Protein AF-A0A2G2MND5-F1 (afdb_monomer_lite)

Secondary structure (DSSP, 8-state):
-HHHHHHHHHHHHHHHHS---HHHHHHHHHHHHHHHHIIIIIHHHHHHHTS-GGG---TT--HHHHHHHHHHHHHHHHHHHHHHHHHHHHHHHHHHHTTT-SEEEEEEE----HHHHHHHHHHHTTT--TT--HHHHHHHHHHHEEEEEEEEEEEEEEEEEEEEE-TTTTTSSB-TTSSBPTTTTTSSEEEEEEEEEEEEEEEEEEEEEPPHHHHHHHH-SSHHHHHHHHHHHHHHHHHHHHS--

Sequence (245 aa):
MALKLAWLAKKIALSFVSGDNILSVVLFISFLVGAVFFLFVVVPIVLLASVPSFLLGGDGIDQTTLDTQQATMEIYENAPNKIDSEIVSWIKSERTRLNHVDTFSVTNNFSLDWRYLAAIDAVLLSQDFSNVSEGDVIKTARKFLIKNSRVKEREEERIITKDVECSSCQGTGLDFLGANCSSCQGTGIIQEKEIEIVTTHHAFVSISSKSFSDIVQEVFSEEEDKLLAKNILEVLKNQESEESP

Foldseek 3Di:
DVVVVVVVVVVLVVVVVVDDDPVNVVVVVVVVVVVVCCVPPVVVVLVVLLAQPLPPDDDPDDPVSVVLSVVLVVLLVCLVVVVVVVVVVVLVVVCVVPVVFPAEAEAEAADDDSLLLVLLVSLVVSSDSNDDDSVVSNVLVCVFKDKDKDKDKDWDKDKDKDWDFDPQPRLQQAHPVRHGDPRPRSRRTDIDIDIDTDIGMYMYIYMYTDDSLVSLVVSDPDPVSSVSSVSSSVVVVVVVVVVDD

Radius of gyration: 36.49 Å; chains: 1; bounding box: 77×54×111 Å

pLDDT: mean 84.87, std 13.37, range [35.66, 97.88]

Structure (mmCIF, N/CA/C/O backbone):
data_AF-A0A2G2MND5-F1
#
_entry.id   AF-A0A2G2MND5-F1
#
loop_
_atom_site.group_PDB
_atom_site.id
_atom_site.type_symbol
_atom_site.label_atom_id
_atom_site.label_alt_id
_atom_site.label_comp_id
_atom_site.label_asym_id
_atom_site.label_entity_id
_atom_site.label_seq_id
_atom_site.pdbx_PDB_ins_code
_atom_site.Cartn_x
_atom_site.Cartn_y
_atom_site.Cartn_z
_atom_site.occupancy
_atom_site.B_iso_or_equiv
_atom_site.auth_seq_id
_atom_site.auth_comp_id
_atom_site.auth_asym_id
_atom_site.auth_atom_id
_atom_site.pdbx_PDB_model_num
ATOM 1 N N . MET A 1 1 ? -22.416 -31.753 16.461 1.00 49.97 1 MET A N 1
ATOM 2 C CA . MET A 1 1 ? -22.855 -30.883 17.580 1.00 49.97 1 MET A CA 1
ATOM 3 C C . MET A 1 1 ? -24.289 -30.380 17.391 1.00 49.97 1 MET A C 1
ATOM 5 O O . MET A 1 1 ? -25.096 -30.556 18.294 1.00 49.97 1 MET A O 1
ATOM 9 N N . ALA A 1 2 ? -24.647 -29.885 16.199 1.00 41.84 2 ALA A N 1
ATOM 10 C CA . ALA A 1 2 ? -25.994 -29.400 15.862 1.00 41.84 2 ALA A CA 1
ATOM 11 C C . ALA A 1 2 ? -27.145 -30.409 16.101 1.00 41.84 2 ALA A C 1
ATOM 13 O O . ALA A 1 2 ? -28.195 -30.026 16.605 1.00 41.84 2 ALA A O 1
ATOM 14 N N . LEU A 1 3 ? -26.939 -31.712 15.847 1.00 48.19 3 LEU A N 1
ATOM 15 C CA . LEU A 1 3 ? -27.972 -32.734 16.102 1.00 48.19 3 LEU A CA 1
ATOM 16 C C . LEU A 1 3 ? -28.330 -32.895 17.593 1.00 48.19 3 LEU A C 1
ATOM 18 O O . LEU A 1 3 ? -29.475 -33.196 17.920 1.00 48.19 3 LEU A O 1
ATOM 22 N N . LYS A 1 4 ? -27.369 -32.677 18.504 1.00 58.09 4 LYS A N 1
ATOM 23 C CA . LYS A 1 4 ? -27.622 -32.739 19.954 1.00 58.09 4 LYS A CA 1
ATOM 24 C C . LYS A 1 4 ? -28.397 -31.509 20.437 1.00 58.09 4 LYS A C 1
ATOM 26 O O . LYS A 1 4 ? -29.278 -31.652 21.278 1.00 58.09 4 LYS A O 1
ATOM 31 N N . LEU A 1 5 ? -28.121 -30.338 19.857 1.00 59.50 5 LEU A N 1
ATOM 32 C CA . LEU A 1 5 ? -28.855 -29.095 20.122 1.00 59.50 5 LEU A CA 1
ATOM 33 C C . LEU A 1 5 ? -30.305 -29.170 19.622 1.00 59.50 5 LEU A C 1
ATOM 35 O O . LEU A 1 5 ? -31.220 -28.829 20.366 1.00 59.50 5 LEU A O 1
ATOM 39 N N . ALA A 1 6 ? -30.535 -29.713 18.423 1.00 65.31 6 ALA A N 1
ATOM 40 C CA . ALA A 1 6 ? -31.884 -29.901 17.882 1.00 65.31 6 ALA A CA 1
ATOM 41 C C . ALA A 1 6 ? -32.723 -30.896 18.709 1.00 65.31 6 ALA A C 1
ATOM 43 O O . ALA A 1 6 ? -33.919 -30.689 18.917 1.00 65.31 6 ALA A O 1
ATOM 44 N N . TRP A 1 7 ? -32.100 -31.958 19.232 1.00 74.50 7 TRP A N 1
ATOM 45 C CA . TRP A 1 7 ? -32.775 -32.924 20.105 1.00 74.50 7 TRP A CA 1
ATOM 46 C C . TRP A 1 7 ? -33.144 -32.327 21.474 1.00 74.50 7 TRP A C 1
ATOM 48 O O . TRP A 1 7 ? -34.244 -32.569 21.973 1.00 74.50 7 TRP A O 1
ATOM 58 N N . LEU A 1 8 ? -32.265 -31.500 22.050 1.00 66.56 8 LEU A N 1
ATOM 59 C CA . LEU A 1 8 ? -32.532 -30.749 23.283 1.00 66.56 8 LEU A CA 1
ATOM 60 C C . LEU A 1 8 ? -33.653 -29.718 23.096 1.00 66.56 8 LEU A C 1
ATOM 62 O O . LEU A 1 8 ? -34.583 -29.688 23.899 1.00 66.56 8 LEU A O 1
ATOM 66 N N . ALA A 1 9 ? -33.631 -28.953 22.001 1.00 67.25 9 ALA A N 1
ATOM 67 C CA . ALA A 1 9 ? -34.676 -27.983 21.675 1.00 67.25 9 ALA A CA 1
ATOM 68 C C . ALA A 1 9 ? -36.051 -28.650 21.499 1.00 67.25 9 ALA A C 1
ATOM 70 O O . ALA A 1 9 ? -37.050 -28.175 22.039 1.00 67.25 9 ALA A O 1
ATOM 71 N N . LYS A 1 10 ? -36.103 -29.810 20.825 1.00 71.81 10 LYS A N 1
ATOM 72 C CA . LYS A 1 10 ? -37.343 -30.585 20.659 1.00 71.81 10 LYS A CA 1
ATOM 73 C C . LYS A 1 10 ? -37.896 -31.094 21.994 1.00 71.81 10 LYS A C 1
ATOM 75 O O . LYS A 1 10 ? -39.109 -31.110 22.174 1.00 71.81 10 LYS A O 1
ATOM 80 N N . LYS A 1 11 ? -37.030 -31.490 22.935 1.00 65.50 11 LYS A N 1
ATOM 81 C CA . LYS A 1 11 ? -37.442 -31.932 24.280 1.00 65.50 11 LYS A CA 1
ATOM 82 C C . LYS A 1 11 ? -38.020 -30.791 25.118 1.00 65.50 11 LYS A C 1
ATOM 84 O O . LYS A 1 11 ? -39.034 -31.000 25.774 1.00 65.50 11 LYS A O 1
ATOM 89 N N . ILE A 1 12 ? -37.412 -29.606 25.050 1.00 62.59 12 ILE A N 1
ATOM 90 C CA . ILE A 1 12 ? -37.886 -28.399 25.746 1.00 62.59 12 ILE A CA 1
ATOM 91 C C . ILE A 1 12 ? -39.236 -27.940 25.168 1.00 62.59 12 ILE A C 1
ATOM 93 O O . ILE A 1 12 ? -40.152 -27.618 25.922 1.00 62.59 12 ILE A O 1
ATOM 97 N N . ALA A 1 13 ? -39.402 -27.998 23.842 1.00 61.59 13 ALA A N 1
ATOM 98 C CA . ALA A 1 13 ? -40.675 -27.696 23.186 1.00 61.59 13 ALA A CA 1
ATOM 99 C C . ALA A 1 13 ? -41.781 -28.713 23.535 1.00 61.59 13 ALA A C 1
ATOM 101 O O . ALA A 1 13 ? -42.932 -28.327 23.723 1.00 61.59 13 ALA A O 1
ATOM 102 N N . LEU A 1 14 ? -41.448 -30.006 23.675 1.00 57.81 14 LEU A N 1
ATOM 103 C CA . LEU A 1 14 ? -42.424 -31.030 24.073 1.00 57.81 14 LEU A CA 1
ATOM 104 C C . LEU A 1 14 ? -42.851 -30.910 25.544 1.00 57.81 14 LEU A C 1
ATOM 106 O O . LEU A 1 14 ? -44.020 -31.135 25.843 1.00 57.81 14 LEU A O 1
ATOM 110 N N . SER A 1 15 ? -41.947 -30.528 26.457 1.00 54.75 15 SER A N 1
ATOM 111 C CA . SER A 1 15 ? -42.306 -30.271 27.864 1.00 54.75 15 SER A CA 1
ATOM 112 C C . SER A 1 15 ? -43.183 -29.029 28.051 1.00 54.75 15 SER A C 1
ATOM 114 O O . SER A 1 15 ? -43.816 -28.877 29.090 1.00 54.75 15 SER A O 1
ATOM 116 N N . PHE A 1 16 ? -43.236 -28.163 27.039 1.00 54.56 16 PHE A N 1
ATOM 117 C CA . PHE A 1 16 ? -44.048 -26.949 27.009 1.00 54.56 16 PHE A CA 1
ATOM 118 C C . PHE A 1 16 ? -45.535 -27.211 26.725 1.00 54.56 16 PHE A C 1
ATOM 120 O O . PHE A 1 16 ? -46.385 -26.424 27.131 1.00 54.56 16 PHE A O 1
ATOM 127 N N . VAL A 1 17 ? -45.856 -28.311 26.034 1.00 56.62 17 VAL A N 1
ATOM 128 C CA . VAL A 1 17 ? -47.227 -28.647 25.607 1.00 56.62 17 VAL A CA 1
ATOM 129 C C . VAL A 1 17 ? -48.005 -29.418 26.682 1.00 56.62 17 VAL A C 1
ATOM 131 O O . VAL A 1 17 ? -49.229 -29.359 26.704 1.00 56.62 17 VAL A O 1
ATOM 134 N N . SER A 1 18 ? -47.335 -30.101 27.615 1.00 57.47 18 SER A N 1
ATOM 135 C CA . SER A 1 18 ? -47.993 -30.905 28.660 1.00 57.47 18 SER A CA 1
ATOM 136 C C . SER A 1 18 ? -48.197 -30.135 29.975 1.00 57.47 18 SER A C 1
ATOM 138 O O . SER A 1 18 ? -47.873 -30.663 31.036 1.00 57.47 18 SER A O 1
ATOM 140 N N . GLY A 1 19 ? -48.638 -28.874 29.885 1.00 58.72 19 GLY A N 1
ATOM 141 C CA . GLY A 1 19 ? -48.725 -27.905 30.986 1.00 58.72 19 GLY A CA 1
ATOM 142 C C . GLY A 1 19 ? -49.091 -28.503 32.348 1.00 58.72 19 GLY A C 1
ATOM 143 O O . GLY A 1 19 ? -50.111 -29.166 32.450 1.00 58.72 19 GLY A O 1
ATOM 144 N N . ASP A 1 20 ? -48.204 -28.285 33.331 1.00 59.25 20 ASP A N 1
ATOM 145 C CA . ASP A 1 20 ? -48.473 -28.276 34.790 1.00 59.25 20 ASP A CA 1
ATOM 146 C C . ASP A 1 20 ? -47.191 -28.165 35.643 1.00 59.25 20 ASP A C 1
ATOM 148 O O . ASP A 1 20 ? -47.240 -27.997 36.861 1.00 59.25 20 ASP A O 1
ATOM 152 N N . ASN A 1 21 ? -46.004 -28.181 35.032 1.00 68.44 21 ASN A N 1
ATOM 153 C CA . ASN A 1 21 ? -44.760 -28.095 35.791 1.00 68.44 21 ASN A CA 1
ATOM 154 C C . ASN A 1 21 ? -44.300 -26.640 35.938 1.00 68.44 21 ASN A C 1
ATOM 156 O O . ASN A 1 21 ? -43.758 -26.057 34.998 1.00 68.44 21 ASN A O 1
ATOM 160 N N . ILE A 1 22 ? -44.437 -26.089 37.151 1.00 76.12 22 ILE A N 1
ATOM 161 C CA . ILE A 1 22 ? -43.858 -24.805 37.607 1.00 76.12 22 ILE A CA 1
ATOM 162 C C . ILE A 1 22 ? -42.414 -24.612 37.107 1.00 76.12 22 ILE A C 1
ATOM 164 O O . ILE A 1 22 ? -42.027 -23.513 36.718 1.00 76.12 22 ILE A O 1
ATOM 168 N N . LEU A 1 23 ? -41.636 -25.696 37.027 1.00 74.81 23 LEU A N 1
ATOM 169 C CA . LEU A 1 23 ? -40.272 -25.710 36.495 1.00 74.81 23 LEU A CA 1
ATOM 170 C C . LEU A 1 23 ? -40.165 -25.175 35.050 1.00 74.81 23 LEU A C 1
ATOM 172 O O . LEU A 1 23 ? -39.231 -24.442 34.741 1.00 74.81 23 LEU A O 1
ATOM 176 N N . SER A 1 24 ? -41.112 -25.511 34.167 1.00 72.44 24 SER A N 1
ATOM 177 C CA . SER A 1 24 ? -41.105 -25.056 32.768 1.00 72.44 24 SER A CA 1
ATOM 178 C C . SER A 1 24 ? -41.401 -23.561 32.665 1.00 72.44 24 SER A C 1
ATOM 180 O O . SER A 1 24 ? -40.792 -22.864 31.856 1.00 72.44 24 SER A O 1
ATOM 182 N N . VAL A 1 25 ? -42.299 -23.056 33.518 1.00 79.31 25 VAL A N 1
ATOM 183 C CA . VAL A 1 25 ? -42.620 -21.624 33.598 1.00 79.31 25 VAL A CA 1
ATOM 184 C C . VAL A 1 25 ? -41.415 -20.841 34.127 1.00 79.31 25 VAL A C 1
ATOM 186 O O . VAL A 1 25 ? -41.046 -19.823 33.548 1.00 79.31 25 VAL A O 1
ATOM 189 N N . VAL A 1 26 ? -40.740 -21.345 35.166 1.00 82.00 26 VAL A N 1
ATOM 190 C CA . VAL A 1 26 ? -39.526 -20.724 35.726 1.00 82.00 26 VAL A CA 1
ATOM 191 C C . VAL A 1 26 ? -38.376 -20.707 34.713 1.00 82.00 26 VAL A C 1
ATOM 193 O O . VAL A 1 26 ? -37.723 -19.677 34.557 1.00 82.00 26 VAL A O 1
ATOM 196 N N . LEU A 1 27 ? -38.147 -21.803 33.981 1.00 83.31 27 LEU A N 1
ATOM 197 C CA . LEU A 1 27 ? -37.126 -21.857 32.928 1.00 83.31 27 LEU A CA 1
ATOM 198 C C . LEU A 1 27 ? -37.428 -20.893 31.780 1.00 83.31 27 LEU A C 1
ATOM 200 O O . LEU A 1 27 ? -36.511 -20.259 31.265 1.00 83.31 27 LEU A O 1
ATOM 204 N N . PHE A 1 28 ? -38.697 -20.746 31.399 1.00 81.88 28 PHE A N 1
ATOM 205 C CA . PHE A 1 28 ? -39.091 -19.797 30.364 1.00 81.88 28 PHE A CA 1
ATOM 206 C C . PHE A 1 28 ? -38.870 -18.354 30.795 1.00 81.88 28 PHE A C 1
ATOM 208 O O . PHE A 1 28 ? -38.259 -17.593 30.054 1.00 81.88 28 PHE A O 1
ATOM 215 N N . ILE A 1 29 ? -39.304 -17.989 32.004 1.00 85.19 29 ILE A N 1
ATOM 216 C CA . ILE A 1 29 ? -39.084 -16.645 32.547 1.00 85.19 29 ILE A CA 1
ATOM 217 C C . ILE A 1 29 ? -37.581 -16.370 32.671 1.00 85.19 29 ILE A C 1
ATOM 219 O O . ILE A 1 29 ? -37.128 -15.306 32.265 1.00 85.19 29 ILE A O 1
ATOM 223 N N . SER A 1 30 ? -36.787 -17.333 33.149 1.00 84.75 30 SER A N 1
ATOM 224 C CA . SER A 1 30 ? -35.326 -17.203 33.228 1.00 84.75 30 SER A CA 1
ATOM 225 C C . SER A 1 30 ? -34.676 -17.035 31.852 1.00 84.75 30 SER A C 1
ATOM 227 O O . SER A 1 30 ? -33.804 -16.182 31.702 1.00 84.75 30 SER A O 1
ATOM 229 N N . PHE A 1 31 ? -35.120 -17.785 30.840 1.00 88.81 31 PHE A N 1
ATOM 230 C CA . PHE A 1 31 ? -34.650 -17.622 29.466 1.00 88.81 31 PHE A CA 1
ATOM 231 C C . PHE A 1 31 ? -35.022 -16.248 28.902 1.00 88.81 31 PHE A C 1
ATOM 233 O O . PHE A 1 31 ? -34.191 -15.607 28.272 1.00 88.81 31 PHE A O 1
ATOM 240 N N . LEU A 1 32 ? -36.240 -15.771 29.162 1.00 87.75 32 LEU A N 1
ATOM 241 C CA . LEU A 1 32 ? -36.729 -14.481 28.678 1.00 87.75 32 LEU A CA 1
ATOM 242 C C . LEU A 1 32 ? -35.975 -13.322 29.344 1.00 87.75 32 LEU A C 1
ATOM 244 O O . LEU A 1 32 ? -35.503 -12.428 28.652 1.00 87.75 32 LEU A O 1
ATOM 248 N N . VAL A 1 33 ? -35.764 -13.382 30.663 1.00 88.25 33 VAL A N 1
ATOM 249 C CA . VAL A 1 33 ? -34.926 -12.421 31.401 1.00 88.25 33 VAL A CA 1
ATOM 250 C C . VAL A 1 33 ? -33.477 -12.472 30.913 1.00 88.25 33 VAL A C 1
ATOM 252 O O . VAL A 1 33 ? -32.876 -11.424 30.702 1.00 88.25 33 VAL A O 1
ATOM 255 N N . GLY A 1 34 ? -32.925 -13.665 30.672 1.00 88.06 34 GLY A N 1
ATOM 256 C CA . GLY A 1 34 ? -31.580 -13.834 30.121 1.00 88.06 34 GLY A CA 1
ATOM 257 C C . GLY A 1 34 ? -31.441 -13.278 28.702 1.00 88.06 34 GLY A C 1
ATOM 258 O O . GLY A 1 34 ? -30.455 -12.615 28.403 1.00 88.06 34 GLY A O 1
ATOM 259 N N . ALA A 1 35 ? -32.442 -13.484 27.846 1.00 86.00 35 ALA A N 1
ATOM 260 C CA . ALA A 1 35 ? -32.473 -12.955 26.486 1.00 86.00 35 ALA A CA 1
ATOM 261 C C . ALA A 1 35 ? -32.615 -11.426 26.472 1.00 86.00 35 ALA A C 1
ATOM 263 O O . ALA A 1 35 ? -31.918 -10.760 25.713 1.00 86.00 35 ALA A O 1
ATOM 264 N N . VAL A 1 36 ? -33.460 -10.863 27.343 1.00 88.06 36 VAL A N 1
ATOM 265 C CA . VAL A 1 36 ? -33.587 -9.409 27.531 1.00 88.06 36 VAL A CA 1
ATOM 266 C C . VAL A 1 36 ? -32.274 -8.833 28.059 1.00 88.06 36 VAL A C 1
ATOM 268 O O . VAL A 1 36 ? -31.770 -7.867 27.502 1.00 88.06 36 VAL A O 1
ATOM 271 N N . PHE A 1 37 ? -31.655 -9.450 29.066 1.00 85.62 37 PHE A N 1
ATOM 272 C CA . PHE A 1 37 ? -30.349 -9.019 29.567 1.00 85.62 37 PHE A CA 1
ATOM 273 C C . PHE A 1 37 ? -29.275 -9.071 28.471 1.00 85.62 37 PHE A C 1
ATOM 275 O O . PHE A 1 37 ? -28.524 -8.118 28.291 1.00 85.62 37 PHE A O 1
ATOM 282 N N . PHE A 1 38 ? -29.238 -10.144 27.682 1.00 84.06 38 PHE A N 1
ATOM 283 C CA . PHE A 1 38 ? -28.318 -10.262 26.555 1.00 84.06 38 PHE A CA 1
ATOM 284 C C . PHE A 1 38 ? -28.548 -9.151 25.517 1.00 84.06 38 PHE A C 1
ATOM 286 O O . PHE A 1 38 ? -27.600 -8.497 25.090 1.00 84.06 38 PHE A O 1
ATOM 293 N N . LEU A 1 39 ? -29.805 -8.878 25.162 1.00 83.88 39 LEU A N 1
ATOM 294 C CA . LEU A 1 39 ? -30.162 -7.869 24.166 1.00 83.88 39 LEU A CA 1
ATOM 295 C C . LEU A 1 39 ? -29.919 -6.428 24.642 1.00 83.88 39 LEU A C 1
ATOM 297 O O . LEU A 1 39 ? -29.518 -5.593 23.844 1.00 83.88 39 LEU A O 1
ATOM 301 N N . PHE A 1 40 ? -30.142 -6.124 25.920 1.00 81.44 40 PHE A N 1
ATOM 302 C CA . PHE A 1 40 ? -30.010 -4.760 26.446 1.00 81.44 40 PHE A CA 1
ATOM 303 C C . PHE A 1 40 ? -28.646 -4.456 27.068 1.00 81.44 40 PHE A C 1
ATOM 305 O O . PHE A 1 40 ? -28.321 -3.287 27.244 1.00 81.44 40 PHE A O 1
ATOM 312 N N . VAL A 1 41 ? -27.849 -5.470 27.409 1.00 79.50 41 VAL A N 1
ATOM 313 C CA . VAL A 1 41 ? -26.534 -5.272 28.039 1.00 79.50 41 VAL A CA 1
ATOM 314 C C . VAL A 1 41 ? -25.417 -5.739 27.122 1.00 79.50 41 VAL A C 1
ATOM 316 O O . VAL A 1 41 ? -24.514 -4.968 26.822 1.00 79.50 41 VAL A O 1
ATOM 319 N N . VAL A 1 42 ? -25.479 -6.975 26.625 1.00 76.56 42 VAL A N 1
ATOM 320 C CA . VAL A 1 42 ? -24.372 -7.540 25.838 1.00 76.56 42 VAL A CA 1
ATOM 321 C C . VAL A 1 42 ? -24.315 -6.918 24.446 1.00 76.56 42 VAL A C 1
ATOM 323 O O . VAL A 1 42 ? -23.244 -6.496 24.021 1.00 76.56 42 VAL A O 1
ATOM 326 N N . VAL A 1 43 ? -25.452 -6.804 23.752 1.00 74.12 43 VAL A N 1
ATOM 327 C CA . VAL A 1 43 ? -25.484 -6.247 22.387 1.00 74.12 43 VAL A CA 1
ATOM 328 C C . VAL A 1 43 ? -24.956 -4.805 22.336 1.00 74.12 43 VAL A C 1
ATOM 330 O O . VAL A 1 43 ? -24.072 -4.555 21.518 1.00 74.12 43 VAL A O 1
ATOM 333 N N . PRO A 1 44 ? -25.380 -3.865 23.207 1.00 70.25 44 PRO A N 1
ATOM 334 C CA . PRO A 1 44 ? -24.835 -2.509 23.184 1.00 70.25 44 PRO A CA 1
ATOM 335 C C . PRO A 1 44 ? -23.340 -2.456 23.494 1.00 70.25 44 PRO A C 1
ATOM 337 O O . PRO A 1 44 ? -22.625 -1.698 22.853 1.00 70.25 44 PRO A O 1
ATOM 340 N N . ILE A 1 45 ? -22.842 -3.281 24.423 1.00 69.44 45 ILE A N 1
ATOM 341 C CA . ILE A 1 45 ? -21.408 -3.326 24.752 1.00 69.44 45 ILE A CA 1
ATOM 342 C C . ILE A 1 45 ? -20.585 -3.812 23.552 1.00 69.44 45 ILE A C 1
ATOM 344 O O . ILE A 1 45 ? -19.554 -3.224 23.244 1.00 69.44 45 ILE A O 1
ATOM 348 N N . VAL A 1 46 ? -21.047 -4.850 22.848 1.00 68.19 46 VAL A N 1
ATOM 349 C CA . VAL A 1 46 ? -20.361 -5.372 21.653 1.00 68.19 46 VAL A CA 1
ATOM 350 C C . VAL A 1 46 ? -20.381 -4.351 20.510 1.00 68.19 46 VAL A C 1
ATOM 352 O O . VAL A 1 46 ? -19.378 -4.189 19.814 1.00 68.19 46 VAL A O 1
ATOM 355 N N . LEU A 1 47 ? -21.492 -3.627 20.339 1.00 67.88 47 LEU A N 1
ATOM 356 C CA . LEU A 1 47 ? -21.588 -2.545 19.356 1.00 67.88 47 LEU A CA 1
ATOM 357 C C . LEU A 1 47 ? -20.647 -1.384 19.704 1.00 67.88 47 LEU A C 1
ATOM 359 O O . LEU A 1 47 ? -19.915 -0.927 18.833 1.00 67.88 47 LEU A O 1
ATOM 363 N N . LEU A 1 48 ? -20.596 -0.960 20.971 1.00 65.06 48 LEU A N 1
ATOM 364 C CA . LEU A 1 48 ? -19.700 0.105 21.435 1.00 65.06 48 LEU A CA 1
ATOM 365 C C . LEU A 1 48 ? -18.221 -0.276 21.306 1.00 65.06 48 LEU A C 1
ATOM 367 O O . LEU A 1 48 ? -17.415 0.555 20.908 1.00 65.06 48 LEU A O 1
ATOM 371 N N . ALA A 1 49 ? -17.861 -1.533 21.572 1.00 63.25 49 ALA A N 1
ATOM 372 C CA . ALA A 1 49 ? -16.495 -2.026 21.382 1.00 63.25 49 ALA A CA 1
ATOM 373 C C . ALA A 1 49 ? -16.056 -2.063 19.904 1.00 63.25 49 ALA A C 1
ATOM 375 O O . ALA A 1 49 ? -14.864 -2.183 19.618 1.00 63.25 49 ALA A O 1
ATOM 376 N N . SER A 1 50 ? -17.008 -1.971 18.971 1.00 65.06 50 SER A N 1
ATOM 377 C CA . SER A 1 50 ? -16.766 -1.992 17.524 1.00 65.06 50 SER A CA 1
ATOM 378 C C . SER A 1 50 ? -16.704 -0.591 16.903 1.00 65.06 50 SER A C 1
ATOM 380 O O . SER A 1 50 ? -16.426 -0.476 15.711 1.00 65.06 50 SER A O 1
ATOM 382 N N . VAL A 1 51 ? -16.948 0.469 17.683 1.00 69.00 51 VAL A N 1
ATOM 383 C CA . VAL A 1 51 ? -16.819 1.859 17.232 1.00 69.00 51 VAL A CA 1
ATOM 384 C C . VAL A 1 51 ? -15.522 2.437 17.799 1.00 69.00 51 VAL A C 1
ATOM 386 O O . VAL A 1 51 ? -15.361 2.473 19.020 1.00 69.00 51 VAL A O 1
ATOM 389 N N . PRO A 1 52 ? -14.600 2.915 16.948 1.00 66.88 52 PRO A N 1
ATOM 390 C CA . PRO A 1 52 ? -13.428 3.639 17.410 1.00 66.88 52 PRO A CA 1
ATOM 391 C C . PRO A 1 52 ? -13.805 4.828 18.286 1.00 66.88 52 PRO A C 1
ATOM 393 O O . PRO A 1 52 ? -14.638 5.651 17.905 1.00 66.88 52 PRO A O 1
ATOM 396 N N . SER A 1 53 ? -13.182 4.935 19.461 1.00 68.50 53 SER A N 1
ATOM 397 C CA . SER A 1 53 ? -13.540 5.956 20.456 1.00 68.50 53 SER A CA 1
ATOM 398 C C . SER A 1 53 ? -13.381 7.390 19.940 1.00 68.50 53 SER A C 1
ATOM 400 O O . SER A 1 53 ? -14.085 8.287 20.401 1.00 68.50 53 SER A O 1
ATOM 402 N N . PHE A 1 54 ? -12.520 7.610 18.940 1.00 66.50 54 PHE A N 1
ATOM 403 C CA . PHE A 1 54 ? -12.341 8.922 18.321 1.00 66.50 54 PHE A CA 1
ATOM 404 C C . PHE A 1 54 ? -13.520 9.372 17.439 1.00 66.50 54 PHE A C 1
ATOM 406 O O . PHE A 1 54 ? -13.603 10.551 17.119 1.00 66.50 54 PHE A O 1
ATOM 413 N N . LEU A 1 55 ? -14.436 8.466 17.074 1.00 68.56 55 LEU A N 1
ATOM 414 C CA . LEU A 1 55 ? -15.644 8.770 16.291 1.00 68.56 55 LEU A CA 1
ATOM 415 C C . LEU A 1 55 ? -16.887 9.000 17.154 1.00 68.56 55 LEU A C 1
ATOM 417 O O . LEU A 1 55 ? -17.942 9.374 16.646 1.00 68.56 55 LEU A O 1
ATOM 421 N N . LEU A 1 56 ? -16.789 8.781 18.466 1.00 66.81 56 LEU A N 1
ATOM 422 C CA . LEU A 1 56 ? -17.876 9.051 19.400 1.00 66.81 56 LEU A CA 1
ATOM 423 C C . LEU A 1 56 ? -17.873 10.549 19.746 1.00 66.81 56 LEU A C 1
ATOM 425 O O . LEU A 1 56 ? -17.358 10.959 20.784 1.00 66.81 56 LEU A O 1
ATOM 429 N N . GLY A 1 57 ? -18.416 11.371 18.844 1.00 55.62 57 GLY A N 1
ATOM 430 C CA . GLY A 1 57 ? -18.692 12.790 19.070 1.00 55.62 57 GLY A CA 1
ATOM 431 C C . GLY A 1 57 ? -20.080 12.983 19.688 1.00 55.62 57 GLY A C 1
ATOM 432 O O . GLY A 1 57 ? -21.074 12.523 19.133 1.00 55.62 57 GLY A O 1
ATOM 433 N N . GLY A 1 58 ? -20.173 13.646 20.841 1.00 54.09 58 GLY A N 1
ATOM 434 C CA . GLY A 1 58 ? -21.434 13.924 21.529 1.00 54.09 58 GLY A CA 1
ATOM 435 C C . GLY A 1 58 ? -21.477 15.340 22.098 1.00 54.09 58 GLY A C 1
ATOM 436 O O . GLY A 1 58 ? -20.447 15.899 22.477 1.00 54.09 58 GLY A O 1
ATOM 437 N N . ASP A 1 59 ? -22.681 15.908 22.172 1.00 43.44 59 ASP A N 1
ATOM 438 C CA . ASP A 1 59 ? -22.940 17.197 22.822 1.00 43.44 59 ASP A CA 1
ATOM 439 C C . ASP A 1 59 ? -22.487 17.125 24.294 1.00 43.44 59 ASP A C 1
ATOM 441 O O . ASP A 1 59 ? -23.055 16.382 25.097 1.00 43.44 59 ASP A O 1
ATOM 445 N N . GLY A 1 60 ? -21.428 17.865 24.642 1.00 58.34 60 GLY A N 1
ATOM 446 C CA . GLY A 1 60 ? -20.831 17.885 25.987 1.00 58.34 60 GLY A CA 1
ATOM 447 C C . GLY A 1 60 ? -19.385 17.386 26.089 1.00 58.34 60 GLY A C 1
ATOM 448 O O . GLY A 1 60 ? -18.851 17.335 27.197 1.00 58.34 60 GLY A O 1
ATOM 449 N N . ILE A 1 61 ? -18.741 17.033 24.973 1.00 64.25 61 ILE A N 1
ATOM 450 C CA . ILE A 1 61 ? -17.304 16.723 24.935 1.00 64.25 61 ILE A CA 1
ATOM 451 C C . ILE A 1 61 ? -16.474 18.017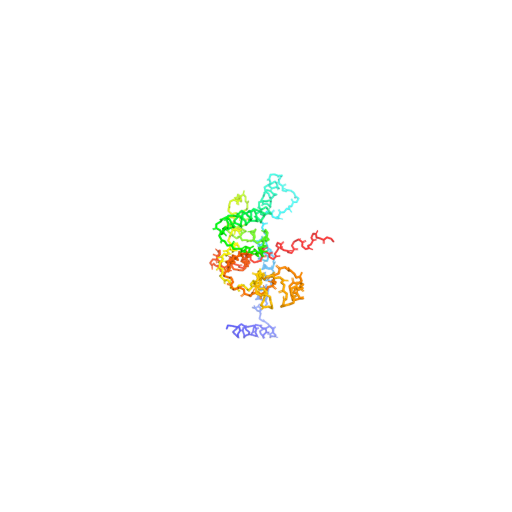 25.052 1.00 64.25 61 ILE A C 1
ATOM 453 O O . ILE A 1 61 ? -16.800 19.031 24.436 1.00 64.25 61 ILE A O 1
ATOM 457 N N . ASP A 1 62 ? -15.406 17.987 25.858 1.00 72.38 62 ASP A N 1
ATOM 458 C CA . ASP A 1 62 ? -14.463 19.106 25.995 1.00 72.38 62 ASP A CA 1
ATOM 459 C C . ASP A 1 62 ? -13.748 19.391 24.660 1.00 72.38 62 ASP A C 1
ATOM 461 O O . ASP A 1 62 ? -13.376 18.469 23.931 1.00 72.38 62 ASP A O 1
ATOM 465 N N . GLN A 1 63 ? -13.497 20.669 24.362 1.00 71.94 63 GLN A N 1
ATOM 466 C CA . GLN A 1 63 ? -12.821 21.127 23.145 1.00 71.94 63 GLN A CA 1
ATOM 467 C C . GLN A 1 63 ? -11.469 20.428 22.943 1.00 71.94 63 GLN A C 1
ATOM 469 O O . GLN A 1 63 ? -11.119 20.064 21.827 1.00 71.94 63 GLN A O 1
ATOM 474 N N . THR A 1 64 ? -10.742 20.156 24.030 1.00 71.50 64 THR A N 1
ATOM 475 C CA . THR A 1 64 ? -9.453 19.444 23.984 1.00 71.50 64 THR A CA 1
ATOM 476 C C . THR A 1 64 ? -9.567 18.026 23.413 1.00 71.50 64 THR A C 1
ATOM 478 O O . THR A 1 64 ? -8.662 17.542 22.729 1.00 71.50 64 THR A O 1
ATOM 481 N N . THR A 1 65 ? -10.690 17.354 23.667 1.00 73.00 65 THR A N 1
ATOM 482 C CA . THR A 1 65 ? -10.954 15.999 23.177 1.00 73.00 65 THR A CA 1
ATOM 483 C C . THR A 1 65 ? -11.350 16.034 21.703 1.00 73.00 65 THR A C 1
ATOM 485 O O . THR A 1 65 ? -10.856 15.213 20.937 1.00 73.00 65 THR A O 1
ATOM 488 N N . LEU A 1 66 ? -12.146 17.025 21.285 1.00 74.44 66 LEU A N 1
ATOM 489 C CA . LEU A 1 66 ? -12.476 17.256 19.872 1.00 74.44 66 LEU A CA 1
ATOM 490 C C . LEU A 1 66 ? -11.225 17.555 19.033 1.00 74.44 66 LEU A C 1
ATOM 492 O O . LEU A 1 66 ? -11.031 16.944 17.983 1.00 74.44 66 LEU A O 1
ATOM 496 N N . ASP A 1 67 ? -10.336 18.422 19.523 1.00 77.50 67 ASP A N 1
ATOM 497 C CA . ASP A 1 67 ? -9.081 18.753 18.835 1.00 77.50 67 ASP A CA 1
ATOM 498 C C . ASP A 1 67 ? -8.185 17.505 18.682 1.00 77.50 67 ASP A C 1
ATOM 500 O O . ASP A 1 67 ? -7.572 17.285 17.636 1.00 77.50 67 ASP A O 1
ATOM 504 N N . THR A 1 68 ? -8.151 16.641 19.704 1.00 78.06 68 THR A N 1
ATOM 505 C CA . THR A 1 68 ? -7.394 15.375 19.675 1.00 78.06 68 THR A CA 1
ATOM 506 C C . THR A 1 68 ? -7.999 14.367 18.690 1.00 78.06 68 THR A C 1
ATOM 508 O O . THR A 1 68 ? -7.263 13.683 17.973 1.00 78.06 68 THR A O 1
ATOM 511 N N . GLN A 1 69 ? -9.331 14.286 18.608 1.00 80.12 69 GLN A N 1
ATOM 512 C CA . GLN A 1 69 ? -10.039 13.437 17.644 1.00 80.12 69 GLN A CA 1
ATOM 513 C C . GLN A 1 69 ? -9.770 13.884 16.203 1.00 80.12 69 GLN A C 1
ATOM 515 O O . GLN A 1 69 ? -9.431 13.058 15.355 1.00 80.12 69 GLN A O 1
ATOM 520 N N . GLN A 1 70 ? -9.841 15.191 15.939 1.00 83.12 70 GLN A N 1
ATOM 521 C CA . GLN A 1 70 ? -9.561 15.750 14.619 1.00 83.12 70 GLN A CA 1
ATOM 522 C C . GLN A 1 70 ? -8.100 15.525 14.204 1.00 83.12 70 GLN A C 1
ATOM 524 O O . GLN A 1 70 ? -7.846 15.080 13.086 1.00 83.12 70 GLN A O 1
ATOM 529 N N . ALA A 1 71 ? -7.145 15.757 15.110 1.00 85.44 71 ALA A N 1
ATOM 530 C CA . ALA A 1 71 ? -5.732 15.489 14.844 1.00 85.44 71 ALA A CA 1
ATOM 531 C C . ALA A 1 71 ? -5.476 14.000 14.547 1.00 85.44 71 ALA A C 1
ATOM 533 O O . ALA A 1 71 ? -4.704 13.659 13.653 1.00 85.44 71 ALA A O 1
ATOM 534 N N . THR A 1 72 ? -6.155 13.103 15.265 1.00 87.62 72 THR A N 1
ATOM 535 C CA . THR A 1 72 ? -6.069 11.656 15.028 1.00 87.62 72 THR A CA 1
ATOM 536 C C . THR A 1 72 ? -6.605 11.280 13.647 1.00 87.62 72 THR A C 1
ATOM 538 O O . THR A 1 72 ? -5.959 10.525 12.920 1.00 87.62 72 THR A O 1
ATOM 541 N N . MET A 1 73 ? -7.757 11.830 13.259 1.00 88.50 73 MET A N 1
ATOM 542 C CA . MET A 1 73 ? -8.347 11.610 11.939 1.00 88.50 73 MET A CA 1
ATOM 543 C C . MET A 1 73 ? -7.409 12.080 10.821 1.00 88.50 73 MET A C 1
ATOM 545 O O . MET A 1 73 ? -7.146 11.339 9.875 1.00 88.50 73 MET A O 1
ATOM 549 N N . GLU A 1 74 ? -6.826 13.269 10.978 1.00 91.12 74 GLU A N 1
ATOM 550 C CA . GLU A 1 74 ? -5.887 13.842 10.016 1.00 91.12 74 GLU A CA 1
ATOM 551 C C . GLU A 1 74 ? -4.650 12.949 9.806 1.00 91.12 74 GLU A C 1
ATOM 553 O O . GLU A 1 74 ? -4.172 12.806 8.678 1.00 91.12 74 GLU A O 1
ATOM 558 N N . ILE A 1 75 ? -4.146 12.294 10.860 1.00 93.69 75 ILE A N 1
ATOM 559 C CA . ILE A 1 75 ? -3.043 11.327 10.741 1.00 93.69 75 ILE A CA 1
ATOM 560 C C . ILE A 1 75 ? -3.436 10.164 9.818 1.00 93.69 75 ILE A C 1
ATOM 562 O O . ILE A 1 75 ? -2.659 9.786 8.935 1.00 93.69 75 ILE A O 1
ATOM 566 N N . TYR A 1 76 ? -4.627 9.592 10.006 1.00 94.69 76 TYR A N 1
ATOM 567 C CA . TYR A 1 76 ? -5.091 8.467 9.195 1.00 94.69 76 TYR A CA 1
ATOM 568 C C . TYR A 1 76 ? -5.361 8.878 7.746 1.00 94.69 76 TYR A C 1
ATOM 570 O O . TYR A 1 76 ? -4.899 8.194 6.830 1.00 94.69 76 TYR A O 1
ATOM 578 N N . GLU A 1 77 ? -6.047 9.999 7.523 1.00 93.00 77 GLU A N 1
ATOM 579 C CA . GLU A 1 77 ? -6.362 10.508 6.182 1.00 93.00 77 GLU A CA 1
ATOM 580 C C . GLU A 1 77 ? -5.106 10.873 5.378 1.00 93.00 77 GLU A C 1
ATOM 582 O O . GLU A 1 77 ? -5.043 10.640 4.168 1.00 93.00 77 GLU A O 1
ATOM 587 N N . ASN A 1 78 ? -4.066 11.389 6.038 1.00 95.69 78 ASN A N 1
ATOM 588 C CA . ASN A 1 78 ? -2.812 11.749 5.377 1.00 95.69 78 ASN A CA 1
ATOM 589 C C . ASN A 1 78 ? -1.875 10.563 5.130 1.00 95.69 78 ASN A C 1
ATOM 591 O O . ASN A 1 78 ? -0.963 10.659 4.299 1.00 95.69 78 ASN A O 1
ATOM 595 N N . ALA A 1 79 ? -2.072 9.435 5.814 1.00 96.44 79 ALA A N 1
ATOM 596 C CA . ALA A 1 79 ? -1.184 8.289 5.689 1.00 96.44 79 ALA A CA 1
ATOM 597 C C . ALA A 1 79 ? -1.109 7.711 4.257 1.00 96.44 79 ALA A C 1
ATOM 599 O O . ALA A 1 79 ? 0.014 7.525 3.771 1.00 96.44 79 ALA A O 1
ATOM 600 N N . PRO A 1 80 ? -2.223 7.493 3.523 1.00 96.44 80 PRO A N 1
ATOM 601 C CA . PRO A 1 80 ? -2.181 7.097 2.113 1.00 96.44 80 PRO A CA 1
ATOM 602 C C . PRO A 1 80 ? -1.352 8.048 1.235 1.00 96.44 80 PRO A C 1
ATOM 604 O O . PRO A 1 80 ? -0.491 7.589 0.484 1.00 96.44 80 PRO A O 1
ATOM 607 N N . ASN A 1 81 ? -1.511 9.366 1.407 1.00 95.81 81 ASN A N 1
ATOM 608 C CA . ASN A 1 81 ? -0.776 10.382 0.639 1.00 95.81 81 ASN A CA 1
ATOM 609 C C . ASN A 1 81 ? 0.743 10.312 0.877 1.00 95.81 81 ASN A C 1
ATOM 611 O O . ASN A 1 81 ? 1.556 10.511 -0.037 1.00 95.81 81 ASN A O 1
ATOM 615 N N . LYS A 1 82 ? 1.152 10.006 2.115 1.00 96.62 82 LYS A N 1
ATOM 616 C CA . LYS A 1 82 ? 2.563 9.780 2.450 1.00 96.62 82 LYS A CA 1
ATOM 617 C C . LYS A 1 82 ? 3.107 8.528 1.763 1.00 96.62 82 LYS A C 1
ATOM 619 O O . LYS A 1 82 ? 4.214 8.576 1.224 1.00 96.62 82 LYS A O 1
ATOM 624 N N . ILE A 1 83 ? 2.330 7.446 1.701 1.00 97.38 83 ILE A N 1
ATOM 625 C CA . ILE A 1 83 ? 2.725 6.239 0.963 1.00 97.38 83 ILE A CA 1
ATOM 626 C C . ILE A 1 83 ? 2.820 6.504 -0.544 1.00 97.38 83 ILE A C 1
ATOM 628 O O . ILE A 1 83 ? 3.795 6.082 -1.165 1.00 97.38 83 ILE A O 1
ATOM 632 N N . ASP A 1 84 ? 1.896 7.264 -1.132 1.00 96.56 84 ASP A N 1
ATOM 633 C CA . ASP A 1 84 ? 1.974 7.653 -2.547 1.00 96.56 84 ASP A CA 1
ATOM 634 C C . ASP A 1 84 ? 3.243 8.456 -2.853 1.00 96.56 84 ASP A C 1
ATOM 636 O O . ASP A 1 84 ? 3.939 8.208 -3.845 1.00 96.56 84 ASP A O 1
ATOM 640 N N . SER A 1 85 ? 3.617 9.364 -1.952 1.00 96.62 85 SER A N 1
ATOM 641 C CA . SER A 1 85 ? 4.873 10.113 -2.052 1.00 96.62 85 SER A CA 1
ATOM 642 C C . SER A 1 85 ? 6.100 9.190 -1.988 1.00 96.62 85 SER A C 1
ATOM 644 O O . SER A 1 85 ? 7.046 9.348 -2.772 1.00 96.62 85 SER A O 1
ATOM 646 N N . GLU A 1 86 ? 6.085 8.183 -1.107 1.00 96.56 86 GLU A N 1
ATOM 647 C CA . GLU A 1 86 ? 7.127 7.149 -1.034 1.00 96.56 86 GLU A CA 1
ATOM 648 C C . GLU A 1 86 ? 7.192 6.295 -2.309 1.00 96.56 86 GLU A C 1
ATOM 650 O O . GLU A 1 86 ? 8.291 5.995 -2.783 1.00 96.56 86 GLU A O 1
ATOM 655 N N . ILE A 1 87 ? 6.048 5.940 -2.903 1.00 97.44 87 ILE A N 1
ATOM 656 C CA . ILE A 1 87 ? 5.966 5.192 -4.166 1.00 97.44 87 ILE A CA 1
ATOM 657 C C . ILE A 1 87 ? 6.610 5.990 -5.298 1.00 97.44 87 ILE A C 1
ATOM 659 O O . ILE A 1 87 ? 7.454 5.456 -6.022 1.00 97.44 87 ILE A O 1
ATOM 663 N N . VAL A 1 88 ? 6.269 7.274 -5.436 1.00 97.06 88 VAL A N 1
ATOM 664 C CA . VAL A 1 88 ? 6.851 8.153 -6.461 1.00 97.06 88 VAL A CA 1
ATOM 665 C C . VAL A 1 88 ? 8.365 8.271 -6.284 1.00 97.06 88 VAL A C 1
ATOM 667 O O . VAL A 1 88 ? 9.113 8.171 -7.261 1.00 97.06 88 VAL A O 1
ATOM 670 N N . SER A 1 89 ? 8.830 8.459 -5.047 1.00 97.38 89 SER A N 1
ATOM 671 C CA . SER A 1 89 ? 10.261 8.510 -4.729 1.00 97.38 89 SER A CA 1
ATOM 672 C C . SER A 1 89 ? 10.966 7.199 -5.092 1.00 97.38 89 SER A C 1
ATOM 674 O O . SER A 1 89 ? 12.003 7.199 -5.761 1.00 97.38 89 SER A O 1
ATOM 676 N N . TRP A 1 90 ? 10.355 6.066 -4.746 1.00 97.38 90 TRP A N 1
ATOM 677 C CA . TRP A 1 90 ? 10.885 4.751 -5.071 1.00 97.38 90 TRP A CA 1
ATOM 678 C C . TRP A 1 90 ? 10.949 4.506 -6.587 1.00 97.38 90 TRP A C 1
ATOM 680 O O . TRP A 1 90 ? 12.003 4.110 -7.078 1.00 97.38 90 TRP A O 1
ATOM 690 N N . ILE A 1 91 ? 9.899 4.822 -7.356 1.00 96.56 91 ILE A N 1
ATOM 691 C CA . ILE A 1 91 ? 9.902 4.702 -8.828 1.00 96.56 91 ILE A CA 1
ATOM 692 C C . ILE A 1 91 ? 11.038 5.525 -9.449 1.00 96.56 91 ILE A C 1
ATOM 694 O O . ILE A 1 91 ? 11.714 5.051 -10.364 1.00 96.56 91 ILE A O 1
ATOM 698 N N . LYS A 1 92 ? 11.277 6.748 -8.954 1.00 96.38 92 LYS A N 1
ATOM 699 C CA . LYS A 1 92 ? 12.400 7.586 -9.406 1.00 96.38 92 LYS A CA 1
ATOM 700 C C . LYS A 1 92 ? 13.742 6.925 -9.099 1.00 96.38 92 LYS A C 1
ATOM 702 O O . LYS A 1 92 ? 14.589 6.849 -9.985 1.00 96.38 92 LYS A O 1
ATOM 707 N N . SER A 1 93 ? 13.917 6.410 -7.881 1.00 96.69 93 SER A N 1
ATOM 708 C CA . SER A 1 93 ? 15.137 5.689 -7.498 1.00 96.69 93 SER A CA 1
ATOM 709 C C . SER A 1 93 ? 15.375 4.458 -8.378 1.00 96.69 93 SER A C 1
ATOM 711 O O . SER A 1 93 ? 16.497 4.210 -8.814 1.00 96.69 93 SER A O 1
ATOM 713 N N . GLU A 1 94 ? 14.303 3.751 -8.732 1.00 96.31 94 GLU A N 1
ATOM 714 C CA . GLU A 1 94 ? 14.357 2.537 -9.534 1.00 96.31 94 GLU A CA 1
ATOM 715 C C . GLU A 1 94 ? 14.671 2.827 -11.001 1.00 96.31 94 GLU A C 1
ATOM 717 O O . GLU A 1 94 ? 15.446 2.106 -11.624 1.00 96.31 94 GLU A O 1
ATOM 722 N N . ARG A 1 95 ? 14.148 3.933 -11.537 1.00 94.69 95 ARG A N 1
ATOM 723 C CA . ARG A 1 95 ? 14.526 4.445 -12.858 1.00 94.69 95 ARG A CA 1
ATOM 724 C C . ARG A 1 95 ? 16.011 4.796 -12.922 1.00 94.69 95 ARG A C 1
ATOM 726 O O . ARG A 1 95 ? 16.662 4.470 -13.907 1.00 94.69 95 ARG A O 1
ATOM 733 N N . THR A 1 96 ? 16.553 5.424 -11.880 1.00 95.75 96 THR A N 1
ATOM 734 C CA . THR A 1 96 ? 17.990 5.730 -11.808 1.00 95.75 96 THR A CA 1
ATOM 735 C C . THR A 1 96 ? 18.827 4.455 -11.707 1.00 95.75 96 THR A C 1
ATOM 737 O O . THR A 1 96 ? 19.839 4.330 -12.391 1.00 95.75 96 THR A O 1
ATOM 740 N N . ARG A 1 97 ? 18.396 3.486 -10.891 1.00 95.75 97 ARG A N 1
ATOM 741 C CA . ARG A 1 97 ? 19.072 2.191 -10.720 1.00 95.75 97 ARG A CA 1
ATOM 742 C C . ARG A 1 97 ? 19.081 1.357 -12.008 1.00 95.75 97 ARG A C 1
ATOM 744 O O . ARG A 1 97 ? 20.039 0.634 -12.266 1.00 95.75 97 ARG A O 1
ATOM 751 N N . LEU A 1 98 ? 18.015 1.451 -12.800 1.00 93.69 98 LEU A N 1
ATOM 752 C CA . LEU A 1 98 ? 17.817 0.732 -14.060 1.00 93.69 98 LEU A CA 1
ATOM 753 C C . LEU A 1 98 ? 18.063 1.627 -15.284 1.00 93.69 98 LEU A C 1
ATOM 755 O O . LEU A 1 98 ? 17.451 1.425 -16.321 1.00 93.69 98 LEU A O 1
ATOM 759 N N . ASN A 1 99 ? 18.962 2.610 -15.195 1.00 90.94 99 ASN A N 1
ATOM 760 C CA . ASN A 1 99 ? 19.252 3.541 -16.296 1.00 90.94 99 ASN A CA 1
ATOM 761 C C . ASN A 1 99 ? 19.875 2.896 -17.552 1.00 90.94 99 ASN A C 1
ATOM 763 O O . ASN A 1 99 ? 19.996 3.562 -18.574 1.00 90.94 99 ASN A O 1
ATOM 767 N N . HIS A 1 100 ? 20.291 1.634 -17.463 1.00 89.38 100 HIS A N 1
ATOM 768 C CA . HIS A 1 100 ? 20.893 0.856 -18.544 1.00 89.38 100 HIS A CA 1
ATOM 769 C C . HIS A 1 100 ? 19.862 0.135 -19.426 1.00 89.38 100 HIS A C 1
ATOM 771 O O . HIS A 1 100 ? 20.254 -0.537 -20.373 1.00 89.38 100 HIS A O 1
ATOM 777 N N . VAL A 1 101 ? 18.568 0.208 -19.095 1.00 92.00 101 VAL A N 1
ATOM 778 C CA . VAL A 1 101 ? 17.499 -0.446 -19.864 1.00 92.00 101 VAL A CA 1
ATOM 779 C C . VAL A 1 101 ? 16.980 0.473 -20.969 1.00 92.00 101 VAL A C 1
ATOM 781 O O . VAL A 1 101 ? 16.888 1.685 -20.778 1.00 92.00 101 VAL A O 1
ATOM 784 N N . ASP A 1 102 ? 16.576 -0.104 -22.097 1.00 91.69 102 ASP A N 1
ATOM 785 C CA . ASP A 1 102 ? 16.041 0.641 -23.241 1.00 91.69 102 ASP A CA 1
ATOM 786 C C . ASP A 1 102 ? 14.631 1.177 -22.961 1.00 91.69 102 ASP A C 1
ATOM 788 O O . ASP A 1 102 ? 14.289 2.304 -23.321 1.00 91.69 102 ASP A O 1
ATOM 792 N N . THR A 1 103 ? 13.805 0.375 -22.279 1.00 91.88 103 THR A N 1
ATOM 793 C CA . THR A 1 103 ? 12.407 0.715 -21.983 1.00 91.88 103 THR A CA 1
ATOM 794 C C . THR A 1 103 ? 12.085 0.549 -20.501 1.00 91.88 103 THR A C 1
ATOM 796 O O . THR A 1 103 ? 12.405 -0.468 -19.887 1.00 91.88 103 THR A O 1
ATOM 799 N N . PHE A 1 104 ? 11.369 1.522 -19.929 1.00 93.69 104 PHE A N 1
ATOM 800 C CA . PHE A 1 104 ? 10.945 1.519 -18.526 1.00 93.69 104 PHE A CA 1
ATOM 801 C C . PHE A 1 104 ? 9.424 1.661 -18.410 1.00 93.69 104 PHE A C 1
ATOM 803 O O . PHE A 1 104 ? 8.867 2.731 -18.660 1.00 93.69 104 PHE A O 1
ATOM 810 N N . SER A 1 105 ? 8.750 0.582 -18.014 1.00 94.00 105 SER A N 1
ATOM 811 C CA . SER A 1 105 ? 7.293 0.523 -17.862 1.00 94.00 105 SER A CA 1
ATOM 812 C C . SER A 1 105 ? 6.893 0.480 -16.390 1.00 94.00 105 SER A C 1
ATOM 814 O O . SER A 1 105 ? 7.442 -0.307 -15.617 1.00 94.00 105 SER A O 1
ATOM 816 N N . VAL A 1 106 ? 5.905 1.295 -16.011 1.00 95.38 106 VAL A N 1
ATOM 817 C CA . VAL A 1 106 ? 5.377 1.368 -14.642 1.00 95.38 106 VAL A CA 1
ATOM 818 C C . VAL A 1 106 ? 3.895 1.027 -14.643 1.00 95.38 106 VAL A C 1
ATOM 820 O O . VAL A 1 106 ? 3.120 1.619 -15.389 1.00 95.38 106 VAL A O 1
ATOM 823 N N . THR A 1 107 ? 3.496 0.108 -13.771 1.00 96.50 107 THR A N 1
ATOM 824 C CA . THR A 1 107 ? 2.095 -0.182 -13.460 1.00 96.50 107 THR A CA 1
ATOM 825 C C . THR A 1 107 ? 1.872 0.103 -11.983 1.00 96.50 107 THR A C 1
ATOM 827 O O . THR A 1 107 ? 2.431 -0.592 -11.136 1.00 96.50 107 THR A O 1
ATOM 830 N N . ASN A 1 108 ? 1.083 1.131 -11.673 1.00 94.88 108 ASN A N 1
ATOM 831 C CA . ASN A 1 108 ? 0.733 1.485 -10.302 1.00 94.88 108 ASN A CA 1
ATOM 832 C C . ASN A 1 108 ? -0.759 1.239 -10.069 1.00 94.88 108 ASN A C 1
ATOM 834 O O . ASN A 1 108 ? -1.586 2.027 -10.512 1.00 94.88 108 ASN A O 1
ATOM 838 N N . ASN A 1 109 ? -1.071 0.146 -9.375 1.00 95.62 109 ASN A N 1
ATOM 839 C CA . ASN A 1 109 ? -2.421 -0.211 -8.943 1.00 95.62 109 ASN A CA 1
ATOM 840 C C . ASN A 1 109 ? -2.541 -0.137 -7.411 1.00 95.62 109 ASN A C 1
ATOM 842 O O . ASN A 1 109 ? -3.339 -0.860 -6.815 1.00 95.62 109 ASN A O 1
ATOM 846 N N . PHE A 1 110 ? -1.683 0.650 -6.757 1.00 95.69 110 PHE A N 1
ATOM 847 C CA . PHE A 1 110 ? -1.775 0.866 -5.323 1.00 95.69 110 PHE A CA 1
ATOM 848 C C . PHE A 1 110 ? -3.001 1.717 -4.994 1.00 95.69 110 PHE A C 1
ATOM 850 O O . PHE A 1 110 ? -3.273 2.729 -5.633 1.00 95.69 110 PHE A O 1
ATOM 857 N N . SER A 1 111 ? -3.735 1.276 -3.986 1.00 94.19 111 SER A N 1
ATOM 858 C CA . SER A 1 111 ? -4.841 1.989 -3.366 1.00 94.19 111 SER A CA 1
ATOM 859 C C . SER A 1 111 ? -4.917 1.568 -1.903 1.00 94.19 111 SER A C 1
ATOM 861 O O . SER A 1 111 ? -4.853 0.372 -1.591 1.00 94.19 111 SER A O 1
ATOM 863 N N . LEU A 1 112 ? -5.009 2.544 -1.009 1.00 95.62 112 LEU A N 1
ATOM 864 C CA . LEU A 1 112 ? -5.125 2.330 0.424 1.00 95.62 112 LEU A CA 1
ATOM 865 C C . LEU A 1 112 ? -6.180 3.281 0.975 1.00 95.62 112 LEU A C 1
ATOM 867 O O . LEU A 1 112 ? -6.050 4.494 0.855 1.00 95.62 112 LEU A O 1
ATOM 871 N N . ASP A 1 113 ? -7.211 2.706 1.580 1.00 95.0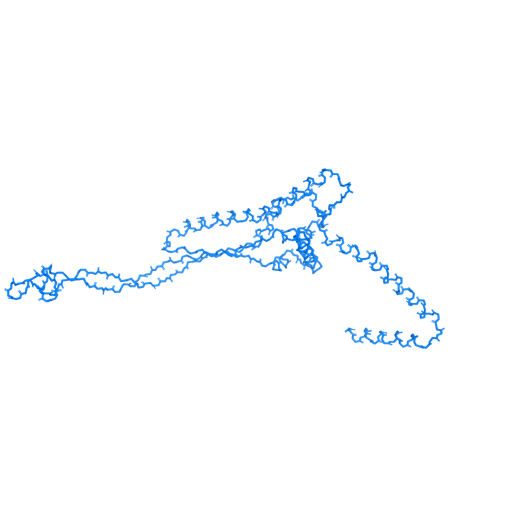0 113 ASP A N 1
ATOM 872 C CA . ASP A 1 113 ? -8.231 3.448 2.308 1.00 95.00 113 ASP A CA 1
ATOM 873 C C . ASP A 1 113 ? -7.749 3.671 3.746 1.00 95.00 113 ASP A C 1
ATOM 875 O O . ASP A 1 113 ? -7.307 2.722 4.403 1.00 95.00 113 ASP A O 1
ATOM 879 N N . TRP A 1 114 ? -7.828 4.905 4.248 1.00 94.62 114 TRP A N 1
ATOM 880 C CA . TRP A 1 114 ? -7.405 5.235 5.610 1.00 94.62 114 TRP A CA 1
ATOM 881 C C . TRP A 1 114 ? -8.182 4.431 6.663 1.00 94.62 114 TRP A C 1
ATOM 883 O O . TRP A 1 114 ? -7.625 4.074 7.702 1.00 94.62 114 TRP A O 1
ATOM 893 N N . ARG A 1 115 ? -9.429 4.037 6.367 1.00 93.88 115 ARG A N 1
ATOM 894 C CA . ARG A 1 115 ? -10.258 3.214 7.262 1.00 93.88 115 ARG A CA 1
ATOM 895 C C . ARG A 1 115 ? -9.663 1.838 7.510 1.00 93.88 115 ARG A C 1
ATOM 897 O O . ARG A 1 115 ? -9.888 1.257 8.566 1.00 93.88 115 ARG A O 1
ATOM 904 N N . TYR A 1 116 ? -8.878 1.311 6.568 1.00 96.69 116 TYR A N 1
ATOM 905 C CA . TYR A 1 116 ? -8.144 0.061 6.777 1.00 96.69 116 TYR A CA 1
ATOM 906 C C . TYR A 1 116 ? -7.103 0.209 7.884 1.00 96.69 116 TYR A C 1
ATOM 908 O O . TYR A 1 116 ? -6.911 -0.720 8.665 1.00 96.69 116 TYR A O 1
ATOM 916 N N . LEU A 1 117 ? -6.463 1.374 7.971 1.00 96.62 117 LEU A N 1
ATOM 917 C CA . LEU A 1 117 ? -5.478 1.684 9.003 1.00 96.62 117 LEU A CA 1
ATOM 918 C C . LEU A 1 117 ? -6.164 1.881 10.351 1.00 96.62 117 LEU A C 1
ATOM 920 O O . LEU A 1 117 ? -5.788 1.223 11.316 1.00 96.62 117 LEU A O 1
ATOM 924 N N . ALA A 1 118 ? -7.219 2.698 10.384 1.00 93.06 118 ALA A N 1
ATOM 925 C CA . ALA A 1 118 ? -7.988 2.950 11.597 1.00 93.06 118 ALA A CA 1
ATOM 926 C C . ALA A 1 118 ? -8.578 1.657 12.183 1.00 93.06 118 ALA A C 1
ATOM 928 O O . ALA A 1 118 ? -8.497 1.442 13.386 1.00 93.06 118 ALA A O 1
ATOM 929 N N . ALA A 1 119 ? -9.109 0.756 11.349 1.00 94.44 119 ALA A N 1
ATOM 930 C CA . ALA A 1 119 ? -9.670 -0.514 11.809 1.00 94.44 119 ALA A CA 1
ATOM 931 C C . ALA A 1 119 ? -8.622 -1.477 12.392 1.00 94.44 119 ALA A C 1
ATOM 933 O O . ALA A 1 119 ? -8.917 -2.207 13.336 1.00 94.44 119 ALA A O 1
ATOM 934 N N . ILE A 1 120 ? -7.403 -1.495 11.842 1.00 95.12 120 ILE A N 1
ATOM 935 C CA . ILE A 1 120 ? -6.297 -2.291 12.392 1.00 95.12 120 ILE A CA 1
ATOM 936 C C . ILE A 1 120 ? -5.829 -1.686 13.716 1.00 95.12 120 ILE A C 1
ATOM 938 O O . ILE A 1 120 ? -5.704 -2.396 14.714 1.00 95.12 120 ILE A O 1
ATOM 942 N N . ASP A 1 121 ? -5.594 -0.379 13.739 1.00 93.56 121 ASP A N 1
ATOM 943 C CA . ASP A 1 121 ? -5.083 0.297 14.925 1.00 93.56 121 ASP A CA 1
ATOM 944 C C . ASP A 1 121 ? -6.103 0.313 16.064 1.00 93.56 121 ASP A C 1
ATOM 946 O O . ASP A 1 121 ? -5.715 0.175 17.215 1.00 93.56 121 ASP A O 1
ATOM 950 N N . ALA A 1 122 ? -7.402 0.359 15.766 1.00 91.31 122 ALA A N 1
ATOM 951 C CA . ALA A 1 122 ? -8.462 0.200 16.757 1.00 91.31 122 ALA A CA 1
ATOM 952 C C . ALA A 1 122 ? -8.298 -1.074 17.598 1.00 91.31 122 ALA A C 1
ATOM 954 O O . ALA A 1 122 ? -8.512 -1.057 18.808 1.00 91.31 122 ALA A O 1
ATOM 955 N N . VAL A 1 123 ? -7.869 -2.172 16.973 1.00 91.38 123 VAL A N 1
ATOM 956 C CA . VAL A 1 123 ? -7.590 -3.424 17.683 1.00 91.38 123 VAL A CA 1
ATOM 957 C C . VAL A 1 123 ? -6.234 -3.361 18.385 1.00 91.38 123 VAL A C 1
ATOM 959 O O . VAL A 1 123 ? -6.149 -3.679 19.569 1.00 91.38 123 VAL A O 1
ATOM 962 N N . LEU A 1 124 ? -5.181 -2.892 17.703 1.00 91.94 124 LEU A N 1
ATOM 963 C CA . LEU A 1 124 ? -3.831 -2.793 18.286 1.00 91.94 124 LEU A CA 1
ATOM 964 C C . LEU A 1 124 ? -3.774 -1.889 19.523 1.00 91.94 124 LEU A C 1
ATOM 966 O O . LEU A 1 124 ? -3.015 -2.158 20.452 1.00 91.94 124 LEU A O 1
ATOM 970 N N . LEU A 1 125 ? -4.577 -0.831 19.529 1.00 90.00 125 LEU A N 1
ATOM 971 C CA . LEU A 1 125 ? -4.650 0.168 20.585 1.00 90.00 125 LEU A CA 1
ATOM 972 C C . LEU A 1 125 ? -5.775 -0.116 21.584 1.00 90.00 125 LEU A C 1
ATOM 974 O O . LEU A 1 125 ? -6.015 0.693 22.473 1.00 90.00 125 LEU A O 1
ATOM 978 N N . SER A 1 126 ? -6.480 -1.248 21.459 1.00 87.56 126 SER A N 1
ATOM 979 C CA . SER A 1 126 ? -7.622 -1.577 22.327 1.00 87.56 126 SER A CA 1
ATOM 980 C C . SER A 1 126 ? -8.651 -0.436 22.410 1.00 87.56 126 SER A C 1
ATOM 982 O O . SER A 1 126 ? -9.191 -0.153 23.477 1.00 87.56 126 SER A O 1
ATOM 984 N N . GLN A 1 127 ? -8.905 0.224 21.277 1.00 82.06 127 GLN A N 1
ATOM 985 C CA . GLN A 1 127 ? -9.781 1.388 21.117 1.00 82.06 127 GLN A CA 1
ATOM 986 C C . GLN A 1 127 ? -9.323 2.686 21.817 1.00 82.06 127 GLN A C 1
ATOM 988 O O . GLN A 1 127 ? -10.094 3.646 21.847 1.00 82.06 127 GLN A O 1
ATOM 993 N N . ASP A 1 128 ? -8.099 2.769 22.351 1.00 83.69 128 ASP A N 1
ATOM 994 C CA . ASP A 1 128 ? -7.539 3.996 22.943 1.00 83.69 128 ASP A CA 1
ATOM 995 C C . ASP A 1 128 ? -6.662 4.763 21.940 1.00 83.69 128 ASP A C 1
ATOM 997 O O . ASP A 1 128 ? -5.512 4.413 21.680 1.00 83.69 128 ASP A O 1
ATOM 1001 N N . PHE A 1 129 ? -7.201 5.855 21.398 1.00 83.56 129 PHE A N 1
ATOM 1002 C CA . PHE A 1 129 ? -6.524 6.686 20.399 1.00 83.56 129 PHE A CA 1
ATOM 1003 C C . PHE A 1 129 ? -5.865 7.942 20.988 1.00 83.56 129 PHE A C 1
ATOM 1005 O O . PHE A 1 129 ? -5.441 8.824 20.247 1.00 83.56 129 PHE A O 1
ATOM 1012 N N . SER A 1 130 ? -5.746 8.042 22.315 1.00 78.81 130 SER A N 1
ATOM 1013 C CA . SER A 1 130 ? -5.220 9.243 22.984 1.00 78.81 130 SER A CA 1
ATOM 1014 C C . SER A 1 130 ? -3.786 9.617 22.586 1.00 78.81 130 SER A C 1
ATOM 1016 O O . SER A 1 130 ? -3.393 10.771 22.739 1.00 78.81 130 SER A O 1
ATOM 1018 N N . ASN A 1 131 ? -2.998 8.662 22.079 1.00 79.19 131 ASN A N 1
ATOM 1019 C CA . ASN A 1 131 ? -1.586 8.848 21.738 1.00 79.19 131 ASN A CA 1
ATOM 1020 C C . ASN A 1 131 ? -1.211 8.200 20.395 1.00 79.19 131 ASN A C 1
ATOM 1022 O O . ASN A 1 131 ? -0.170 7.546 20.281 1.00 79.19 131 ASN A O 1
ATOM 1026 N N . VAL A 1 132 ? -2.056 8.352 19.371 1.00 88.44 132 VAL A N 1
ATOM 1027 C CA . VAL A 1 132 ? -1.737 7.852 18.026 1.00 88.44 132 VAL A CA 1
ATOM 1028 C C . VAL A 1 132 ? -0.490 8.546 17.484 1.00 88.44 132 VAL A C 1
ATOM 1030 O O . VAL A 1 132 ? -0.404 9.768 17.391 1.00 88.44 132 VAL A O 1
ATOM 1033 N N . SER A 1 133 ? 0.488 7.734 17.097 1.00 91.38 133 SER A N 1
ATOM 1034 C CA . SER A 1 133 ? 1.727 8.180 16.474 1.00 91.38 133 SER A CA 1
ATOM 1035 C C . SER A 1 133 ? 1.614 8.046 14.964 1.00 91.38 133 SER A C 1
ATOM 1037 O O . SER A 1 133 ? 1.419 6.951 14.434 1.00 91.38 133 SER A O 1
ATOM 1039 N N . GLU A 1 134 ? 1.832 9.147 14.249 1.00 93.69 134 GLU A N 1
ATOM 1040 C CA . GLU A 1 134 ? 1.883 9.133 12.788 1.00 93.69 134 GLU A CA 1
ATOM 1041 C C . GLU A 1 134 ? 2.902 8.114 12.250 1.00 93.69 134 GLU A C 1
ATOM 1043 O O . GLU A 1 134 ? 2.652 7.436 11.253 1.00 93.69 134 GLU A O 1
ATOM 1048 N N . GLY A 1 135 ? 4.041 7.950 12.927 1.00 95.00 135 GLY A N 1
ATOM 1049 C CA . GLY A 1 135 ? 5.058 6.980 12.528 1.00 95.00 135 GLY A CA 1
ATOM 1050 C C . GLY A 1 135 ? 4.548 5.536 12.542 1.00 95.00 135 GLY A C 1
ATOM 1051 O O . GLY A 1 135 ? 4.910 4.752 11.659 1.00 95.00 135 GLY A O 1
ATOM 1052 N N . ASP A 1 136 ? 3.689 5.195 13.503 1.00 94.38 136 ASP A N 1
ATOM 1053 C CA . ASP A 1 136 ? 3.116 3.856 13.633 1.00 94.38 136 ASP A CA 1
ATOM 1054 C C . ASP A 1 136 ? 2.016 3.614 12.598 1.00 94.38 136 ASP A C 1
ATOM 1056 O O . ASP A 1 136 ? 2.037 2.581 11.924 1.00 94.38 136 ASP A O 1
ATOM 1060 N N . VAL A 1 137 ? 1.159 4.610 12.351 1.00 95.69 137 VAL A N 1
ATOM 1061 C CA . VAL A 1 137 ? 0.149 4.554 11.282 1.00 95.69 137 VAL A CA 1
ATOM 1062 C C . VAL A 1 137 ? 0.815 4.356 9.917 1.00 95.69 137 VAL A C 1
ATOM 1064 O O . VAL A 1 137 ? 0.436 3.470 9.147 1.00 95.69 137 VAL A O 1
ATOM 1067 N N . ILE A 1 138 ? 1.881 5.110 9.626 1.00 96.94 138 ILE A N 1
ATOM 1068 C CA . ILE A 1 138 ? 2.656 4.962 8.385 1.00 96.94 138 ILE A CA 1
ATOM 1069 C C . ILE A 1 138 ? 3.333 3.594 8.303 1.00 96.94 138 ILE A C 1
ATOM 1071 O O . ILE A 1 138 ? 3.386 2.981 7.234 1.00 96.94 138 ILE A O 1
ATOM 1075 N N . LYS A 1 139 ? 3.842 3.070 9.421 1.00 96.38 139 LYS A N 1
ATOM 1076 C CA . LYS A 1 139 ? 4.423 1.725 9.469 1.00 96.38 139 LYS A CA 1
ATOM 1077 C C . LYS A 1 139 ? 3.380 0.655 9.144 1.00 96.38 139 LYS A C 1
ATOM 1079 O O . LYS A 1 139 ? 3.708 -0.279 8.410 1.00 96.38 139 LYS A O 1
ATOM 1084 N N . THR A 1 140 ? 2.149 0.793 9.633 1.00 95.62 140 THR A N 1
ATOM 1085 C CA . THR A 1 140 ? 1.025 -0.081 9.268 1.00 95.62 140 THR A CA 1
ATOM 1086 C C . THR A 1 140 ? 0.666 0.080 7.789 1.00 95.62 140 THR A C 1
ATOM 1088 O O . THR A 1 140 ? 0.583 -0.919 7.074 1.00 95.62 140 THR A O 1
ATOM 1091 N N . ALA A 1 141 ? 0.579 1.312 7.283 1.00 97.19 141 ALA A N 1
ATOM 1092 C CA . ALA A 1 141 ? 0.288 1.605 5.879 1.00 97.19 141 ALA A CA 1
ATOM 1093 C C . ALA A 1 141 ? 1.305 0.976 4.911 1.00 97.19 141 ALA A C 1
ATOM 1095 O O . ALA A 1 141 ? 0.926 0.373 3.906 1.00 97.19 141 ALA A O 1
ATOM 1096 N N . ARG A 1 142 ? 2.600 1.002 5.251 1.00 97.12 142 ARG A N 1
ATOM 1097 C CA . ARG A 1 142 ? 3.656 0.347 4.458 1.00 97.12 142 ARG A CA 1
ATOM 1098 C C . ARG A 1 142 ? 3.470 -1.164 4.323 1.00 97.12 142 ARG A C 1
ATOM 1100 O O . ARG A 1 142 ? 3.954 -1.723 3.342 1.00 97.12 142 ARG A O 1
ATOM 1107 N N . LYS A 1 143 ? 2.776 -1.840 5.249 1.00 96.94 143 LYS A N 1
ATOM 1108 C CA . LYS A 1 143 ? 2.517 -3.288 5.133 1.00 96.94 143 LYS A CA 1
ATOM 1109 C C . LYS A 1 143 ? 1.625 -3.614 3.934 1.00 96.94 143 LYS A C 1
ATOM 1111 O O . LYS A 1 143 ? 1.796 -4.673 3.336 1.00 96.94 143 LYS A O 1
ATOM 1116 N N . PHE A 1 144 ? 0.730 -2.700 3.547 1.00 97.69 144 PHE A N 1
ATOM 1117 C CA . PHE A 1 144 ? -0.132 -2.853 2.371 1.00 97.69 144 PHE A CA 1
ATOM 1118 C C . PHE A 1 144 ? 0.636 -2.746 1.054 1.00 97.69 144 PHE A C 1
ATOM 1120 O O . PHE A 1 144 ? 0.170 -3.245 0.034 1.00 97.69 144 PHE A O 1
ATOM 1127 N N . LEU A 1 145 ? 1.805 -2.110 1.0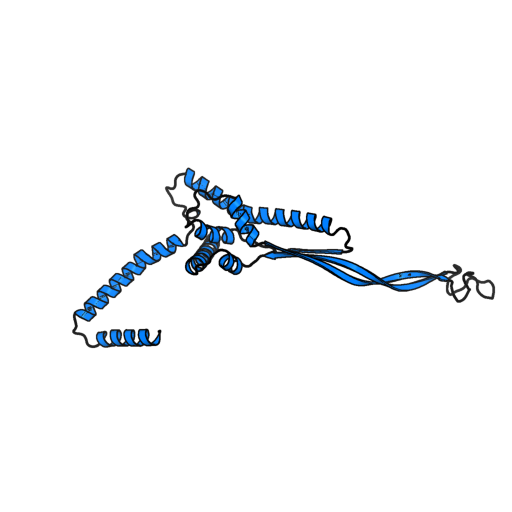51 1.00 97.31 145 LEU A N 1
ATOM 1128 C CA . LEU A 1 145 ? 2.541 -1.798 -0.162 1.00 97.31 145 LEU A CA 1
ATOM 1129 C C . LEU A 1 145 ? 3.353 -3.001 -0.666 1.00 97.31 145 LEU A C 1
ATOM 1131 O O . LEU A 1 145 ? 4.318 -3.431 -0.036 1.00 97.31 145 LEU A O 1
ATOM 1135 N N . ILE A 1 146 ? 3.028 -3.486 -1.865 1.00 96.69 146 ILE A N 1
ATOM 1136 C CA . ILE A 1 146 ? 3.831 -4.467 -2.601 1.00 96.69 146 ILE A CA 1
ATOM 1137 C C . ILE A 1 146 ? 4.570 -3.750 -3.727 1.00 96.69 146 ILE A C 1
ATOM 1139 O O . ILE A 1 146 ? 3.960 -3.101 -4.578 1.00 96.69 146 ILE A O 1
ATOM 1143 N N . LYS A 1 147 ? 5.892 -3.916 -3.763 1.00 96.31 147 LYS A N 1
ATOM 1144 C CA . LYS A 1 147 ? 6.771 -3.353 -4.790 1.00 96.31 147 LYS A CA 1
ATOM 1145 C C . LYS A 1 147 ? 7.545 -4.470 -5.462 1.00 96.31 147 LYS A C 1
ATOM 1147 O O . LYS A 1 147 ? 8.272 -5.191 -4.788 1.00 96.31 147 LYS A O 1
ATOM 1152 N N . ASN A 1 148 ? 7.430 -4.575 -6.780 1.00 95.81 148 ASN A N 1
ATOM 1153 C CA . ASN A 1 148 ? 8.223 -5.509 -7.571 1.00 95.81 148 ASN A CA 1
ATOM 1154 C C . ASN A 1 148 ? 8.860 -4.787 -8.756 1.00 95.81 148 ASN A C 1
ATOM 1156 O O . ASN A 1 148 ? 8.218 -3.970 -9.419 1.00 95.81 148 ASN A O 1
ATOM 1160 N N . SER A 1 149 ? 10.106 -5.136 -9.053 1.00 94.62 149 SER A N 1
ATOM 1161 C CA . SER A 1 149 ? 10.795 -4.713 -10.264 1.00 94.62 149 SER A CA 1
ATOM 1162 C C . SER A 1 149 ? 11.505 -5.898 -10.903 1.00 94.62 149 SER A C 1
ATOM 1164 O O . SER A 1 149 ? 12.041 -6.775 -10.226 1.00 94.62 149 SER A O 1
ATOM 1166 N N . ARG A 1 150 ? 11.463 -5.961 -12.232 1.00 94.19 150 ARG A N 1
ATOM 1167 C CA . ARG A 1 150 ? 12.142 -7.000 -13.011 1.00 94.19 150 ARG A CA 1
ATOM 1168 C C . ARG A 1 150 ? 12.603 -6.442 -14.342 1.00 94.19 150 ARG A C 1
ATOM 1170 O O . ARG A 1 150 ? 11.922 -5.603 -14.922 1.00 94.19 150 ARG A O 1
ATOM 1177 N N . VAL A 1 151 ? 13.712 -6.962 -14.844 1.00 94.44 151 VAL A N 1
ATOM 1178 C CA . VAL A 1 151 ? 14.198 -6.686 -16.198 1.00 94.44 151 VAL A CA 1
ATOM 1179 C C . VAL A 1 151 ? 13.957 -7.932 -17.041 1.00 94.44 151 VAL A C 1
ATOM 1181 O O . VAL A 1 151 ? 14.137 -9.049 -16.556 1.00 94.44 151 VAL A O 1
ATOM 1184 N N . LYS A 1 152 ? 13.485 -7.753 -18.273 1.00 92.81 152 LYS A N 1
ATOM 1185 C CA . LYS A 1 152 ? 13.392 -8.823 -19.266 1.00 92.81 152 LYS A CA 1
ATOM 1186 C C . LYS A 1 152 ? 14.048 -8.374 -20.557 1.00 92.81 152 LYS A C 1
ATOM 1188 O O . LYS A 1 152 ? 13.815 -7.251 -20.991 1.00 92.81 152 LYS A O 1
ATOM 1193 N N . GLU A 1 153 ? 14.793 -9.276 -21.166 1.00 90.38 153 GLU A N 1
ATOM 1194 C CA . GLU A 1 153 ? 15.288 -9.118 -22.527 1.00 90.38 153 GLU A CA 1
ATOM 1195 C C . GLU A 1 153 ? 14.176 -9.471 -23.520 1.00 90.38 153 GLU A C 1
ATOM 1197 O O . GLU A 1 153 ? 13.373 -10.384 -23.281 1.00 90.38 153 GLU A O 1
ATOM 1202 N N . ARG A 1 154 ? 14.095 -8.715 -24.611 1.00 86.62 154 ARG A N 1
ATOM 1203 C CA . ARG A 1 154 ? 13.255 -9.015 -25.768 1.00 86.62 154 ARG A CA 1
ATOM 1204 C C . ARG A 1 154 ? 14.064 -8.820 -27.032 1.00 86.62 154 ARG A C 1
ATOM 1206 O O . ARG A 1 154 ? 14.868 -7.907 -27.124 1.00 86.62 154 ARG A O 1
ATOM 1213 N N . GLU A 1 155 ? 13.832 -9.687 -27.999 1.00 86.19 155 GLU A N 1
ATOM 1214 C CA . GLU A 1 155 ? 14.298 -9.473 -29.358 1.00 86.19 155 GLU A CA 1
ATOM 1215 C C . GLU A 1 155 ? 13.229 -8.667 -30.091 1.00 86.19 155 GLU A C 1
ATOM 1217 O O . GLU A 1 155 ? 12.058 -9.058 -30.122 1.00 86.19 155 GLU A O 1
ATOM 1222 N N . GLU A 1 156 ? 13.619 -7.518 -30.627 1.00 84.75 156 GLU A N 1
ATOM 1223 C CA . GLU A 1 156 ? 12.758 -6.671 -31.439 1.00 84.75 156 GLU A CA 1
ATOM 1224 C C . GLU A 1 156 ? 13.329 -6.583 -32.855 1.00 84.75 156 GLU A C 1
ATOM 1226 O O . GLU A 1 156 ? 14.520 -6.343 -33.060 1.00 84.75 156 GLU A O 1
ATOM 1231 N N . GLU A 1 157 ? 12.462 -6.794 -33.844 1.00 84.69 157 GLU A N 1
ATOM 1232 C CA . GLU A 1 157 ? 12.805 -6.613 -35.249 1.00 84.69 157 GLU A CA 1
ATOM 1233 C C . GLU A 1 157 ? 12.803 -5.122 -35.581 1.00 84.69 157 GLU A C 1
ATOM 1235 O O . GLU A 1 157 ? 11.777 -4.438 -35.487 1.00 84.69 157 GLU A O 1
ATOM 1240 N N . ARG A 1 158 ? 13.954 -4.608 -36.008 1.00 83.19 158 ARG A N 1
ATOM 1241 C CA . ARG A 1 158 ? 14.102 -3.237 -36.478 1.00 83.19 158 ARG A CA 1
ATOM 1242 C C . ARG A 1 158 ? 14.366 -3.243 -37.975 1.00 83.19 158 ARG A C 1
ATOM 1244 O O . ARG A 1 158 ? 15.311 -3.862 -38.450 1.00 83.19 158 ARG A O 1
ATOM 1251 N N . ILE A 1 159 ? 13.537 -2.518 -38.722 1.00 85.56 159 ILE A N 1
ATOM 1252 C CA . ILE A 1 159 ? 13.784 -2.294 -40.148 1.00 85.56 159 ILE A CA 1
ATOM 1253 C C . ILE A 1 159 ? 14.831 -1.193 -40.269 1.00 85.56 159 ILE A C 1
ATOM 1255 O O . ILE A 1 159 ? 14.582 -0.047 -39.885 1.00 85.56 159 ILE A O 1
ATOM 1259 N N . ILE A 1 160 ? 15.985 -1.543 -40.819 1.00 87.44 160 ILE A N 1
ATOM 1260 C CA . ILE A 1 160 ? 17.033 -0.597 -41.183 1.00 87.44 160 ILE A CA 1
ATOM 1261 C C . ILE A 1 160 ? 17.033 -0.411 -42.698 1.00 87.44 160 ILE A C 1
ATOM 1263 O O . ILE A 1 160 ? 16.811 -1.352 -43.459 1.00 87.44 160 ILE A O 1
ATOM 1267 N N . THR A 1 161 ? 17.261 0.823 -43.139 1.00 87.81 161 THR A N 1
ATOM 1268 C CA . THR A 1 161 ? 17.457 1.131 -44.555 1.00 87.81 161 THR A CA 1
ATOM 1269 C C . THR A 1 161 ? 18.952 1.232 -44.804 1.00 87.81 161 THR A C 1
ATOM 1271 O O . THR A 1 161 ? 19.610 2.074 -44.192 1.00 87.81 161 THR A O 1
ATOM 1274 N N . LYS A 1 162 ? 19.485 0.382 -45.680 1.00 88.56 162 LYS A N 1
ATOM 1275 C CA . LYS A 1 162 ? 20.877 0.448 -46.122 1.00 88.56 162 LYS A CA 1
ATOM 1276 C C . LYS A 1 162 ? 20.936 0.980 -47.544 1.00 88.56 162 LYS A C 1
ATOM 1278 O O . LYS A 1 162 ? 20.155 0.582 -48.407 1.00 88.56 162 LYS A O 1
ATOM 1283 N N . ASP A 1 163 ? 21.889 1.868 -47.764 1.00 90.12 163 ASP A N 1
ATOM 1284 C CA . ASP A 1 163 ? 22.277 2.302 -49.094 1.00 90.12 163 ASP A CA 1
ATOM 1285 C C . ASP A 1 163 ? 23.144 1.196 -49.704 1.00 90.12 163 ASP A C 1
ATOM 1287 O O . ASP A 1 163 ? 24.250 0.929 -49.231 1.00 90.12 163 ASP A O 1
ATOM 1291 N N . VAL A 1 164 ? 22.615 0.515 -50.718 1.00 91.38 164 VAL A N 1
ATOM 1292 C CA . VAL A 1 164 ? 23.321 -0.542 -51.447 1.00 91.38 164 VAL A CA 1
ATOM 1293 C C . VAL A 1 164 ? 23.564 -0.110 -52.885 1.00 91.38 164 VAL A C 1
ATOM 1295 O O . VAL A 1 164 ? 22.785 0.636 -53.486 1.00 91.38 164 VAL A O 1
ATOM 1298 N N . GLU A 1 165 ? 24.675 -0.570 -53.449 1.00 91.81 165 GLU A N 1
ATOM 1299 C CA . GLU A 1 165 ? 25.014 -0.276 -54.836 1.00 91.81 165 GLU A CA 1
ATOM 1300 C C . GLU A 1 165 ? 23.958 -0.862 -55.776 1.00 91.81 165 GLU A C 1
ATOM 1302 O O . GLU A 1 165 ? 23.550 -2.021 -55.666 1.00 91.81 165 GLU A O 1
ATOM 1307 N N . CYS A 1 166 ? 23.501 -0.053 -56.732 1.00 89.00 166 CYS A N 1
ATOM 1308 C CA . CYS A 1 166 ? 22.496 -0.491 -57.685 1.00 89.00 166 CYS A CA 1
ATOM 1309 C C . CYS A 1 166 ? 23.069 -1.590 -58.589 1.00 89.00 166 CYS A C 1
ATOM 1311 O O . CYS A 1 166 ? 23.934 -1.334 -59.428 1.00 89.00 166 CYS A O 1
ATOM 1313 N N . SER A 1 167 ? 22.538 -2.808 -58.470 1.00 91.44 167 SER A N 1
ATOM 1314 C CA . SER A 1 167 ? 22.995 -3.982 -59.228 1.00 91.44 167 SER A CA 1
ATOM 1315 C C . SER A 1 167 ? 22.885 -3.820 -60.748 1.00 91.44 167 SER A C 1
ATOM 1317 O O . SER A 1 167 ? 23.664 -4.414 -61.488 1.00 91.44 167 SER A O 1
ATOM 1319 N N . SER A 1 168 ? 21.953 -2.986 -61.228 1.00 89.88 168 SER A N 1
ATOM 1320 C CA . SER A 1 168 ? 21.755 -2.721 -62.661 1.00 89.88 168 SER A CA 1
ATOM 1321 C C . SER A 1 168 ? 22.853 -1.850 -63.285 1.00 89.88 168 SER A C 1
ATOM 1323 O O . SER A 1 168 ? 23.089 -1.961 -64.483 1.00 89.88 168 SER A O 1
ATOM 1325 N N . CYS A 1 169 ? 23.516 -0.994 -62.498 1.00 89.31 169 CYS A N 1
ATOM 1326 C CA . CYS A 1 169 ? 24.569 -0.086 -62.978 1.00 89.31 169 CYS A CA 1
ATOM 1327 C C . CYS A 1 169 ? 25.888 -0.187 -62.197 1.00 89.31 169 CYS A C 1
ATOM 1329 O O . CYS A 1 169 ? 26.779 0.636 -62.403 1.00 89.31 169 CYS A O 1
ATOM 1331 N N . GLN A 1 170 ? 26.018 -1.172 -61.301 1.00 90.12 170 GLN A N 1
ATOM 1332 C CA . GLN A 1 170 ? 27.206 -1.426 -60.474 1.00 90.12 170 GLN A CA 1
ATOM 1333 C C . GLN A 1 170 ? 27.706 -0.165 -59.746 1.00 90.12 170 GLN A C 1
ATOM 1335 O O . GLN A 1 170 ? 28.888 0.161 -59.783 1.00 90.12 170 GLN A O 1
ATOM 1340 N N . GLY A 1 171 ? 26.783 0.610 -59.168 1.00 87.38 171 GLY A N 1
ATOM 1341 C CA . GLY A 1 171 ? 27.127 1.828 -58.422 1.00 87.38 171 GLY A CA 1
ATOM 1342 C C . GLY A 1 171 ? 27.412 3.075 -59.269 1.00 87.38 171 GLY A C 1
ATOM 1343 O O . GLY A 1 171 ? 27.526 4.166 -58.722 1.00 87.38 171 GLY A O 1
ATOM 1344 N N . THR A 1 172 ? 27.491 2.964 -60.598 1.00 90.62 172 THR A N 1
ATOM 1345 C CA . THR A 1 172 ? 27.914 4.091 -61.457 1.00 90.62 172 THR A CA 1
ATOM 1346 C C . THR A 1 172 ? 26.817 5.124 -61.727 1.00 90.62 172 THR A C 1
ATOM 1348 O O . THR A 1 172 ? 27.109 6.237 -62.154 1.00 90.62 172 THR A O 1
ATOM 1351 N N . GLY A 1 173 ? 25.546 4.760 -61.523 1.00 89.88 173 GLY A N 1
ATOM 1352 C CA . GLY A 1 173 ? 24.394 5.605 -61.853 1.00 89.88 173 GLY A CA 1
ATOM 1353 C C . GLY A 1 173 ? 24.017 5.617 -63.339 1.00 89.88 173 GLY A C 1
ATOM 1354 O O . GLY A 1 173 ? 22.957 6.139 -63.680 1.00 89.88 173 GLY A O 1
ATOM 1355 N N . LEU A 1 174 ? 24.804 4.986 -64.216 1.00 92.06 174 LEU A N 1
ATOM 1356 C CA . LEU A 1 174 ? 24.584 4.983 -65.665 1.00 92.06 174 LEU A CA 1
ATOM 1357 C C . LEU A 1 174 ? 24.294 3.573 -66.201 1.00 92.06 174 LEU A C 1
ATOM 1359 O O . LEU A 1 174 ? 24.824 2.585 -65.701 1.00 92.06 174 LEU A O 1
ATOM 1363 N N . ASP A 1 175 ? 23.433 3.467 -67.209 1.00 88.94 175 ASP A N 1
ATOM 1364 C CA . ASP A 1 175 ? 23.200 2.218 -67.933 1.00 88.94 175 ASP A CA 1
ATOM 1365 C C . ASP A 1 175 ? 24.312 1.933 -68.964 1.00 88.94 175 ASP A C 1
ATOM 1367 O O . ASP A 1 175 ? 25.243 2.718 -69.159 1.00 88.94 175 ASP A O 1
ATOM 1371 N N . PHE A 1 176 ? 24.219 0.796 -69.659 1.00 88.44 176 PHE A N 1
ATOM 1372 C CA . PHE A 1 176 ? 25.202 0.391 -70.673 1.00 88.44 176 PHE A CA 1
ATOM 1373 C C . PHE A 1 176 ? 25.265 1.327 -71.898 1.00 88.44 176 PHE A C 1
ATOM 1375 O O . PHE A 1 176 ? 26.185 1.205 -72.706 1.00 88.44 176 PHE A O 1
ATOM 1382 N N . LEU A 1 177 ? 24.302 2.243 -72.050 1.00 90.94 177 LEU A N 1
ATOM 1383 C CA . LEU A 1 177 ? 24.253 3.261 -73.100 1.00 90.94 177 LEU A CA 1
ATOM 1384 C C . LEU A 1 177 ? 24.747 4.632 -72.604 1.00 90.94 177 LEU A C 1
ATOM 1386 O O . LEU A 1 177 ? 24.798 5.576 -73.393 1.00 90.94 177 LEU A O 1
ATOM 1390 N N . GLY A 1 178 ? 25.125 4.753 -71.327 1.00 86.56 178 GLY A N 1
ATOM 1391 C CA . GLY A 1 178 ? 25.554 6.006 -70.705 1.00 86.56 178 GLY A CA 1
ATOM 1392 C C . GLY A 1 178 ? 24.404 6.941 -70.317 1.00 86.56 178 GLY A C 1
ATOM 1393 O O . GLY A 1 178 ? 24.653 8.108 -70.018 1.00 86.56 178 GLY A O 1
ATOM 1394 N N . ALA A 1 179 ? 23.156 6.464 -70.328 1.00 90.69 179 ALA A N 1
ATOM 1395 C CA . ALA A 1 179 ? 21.999 7.200 -69.829 1.00 90.69 179 ALA A CA 1
ATOM 1396 C C . ALA A 1 179 ? 21.783 6.932 -68.330 1.00 90.69 179 ALA A C 1
ATOM 1398 O O . ALA A 1 179 ? 22.309 5.968 -67.778 1.00 90.69 179 ALA A O 1
ATOM 1399 N N . ASN A 1 180 ? 21.001 7.775 -67.647 1.00 92.31 180 ASN A N 1
ATOM 1400 C CA . ASN A 1 180 ? 20.706 7.577 -66.225 1.00 92.31 180 ASN A CA 1
ATOM 1401 C C . ASN A 1 180 ? 20.009 6.229 -66.002 1.00 92.31 180 ASN A C 1
ATOM 1403 O O . ASN A 1 180 ? 18.942 5.974 -66.563 1.00 92.31 180 ASN A O 1
ATOM 1407 N N . CYS A 1 181 ? 20.582 5.396 -65.133 1.00 90.50 181 CYS A N 1
ATOM 1408 C CA . CYS A 1 181 ? 20.017 4.099 -64.785 1.00 90.50 181 CYS A CA 1
ATOM 1409 C C . CYS A 1 181 ? 18.618 4.281 -64.180 1.00 90.50 181 CYS A C 1
ATOM 1411 O O . CYS A 1 181 ? 18.457 4.951 -63.158 1.00 90.50 181 CYS A O 1
ATOM 1413 N N . SER A 1 182 ? 17.603 3.666 -64.793 1.00 90.56 182 SER A N 1
ATOM 1414 C CA . SER A 1 182 ? 16.200 3.800 -64.381 1.00 90.56 182 SER A CA 1
ATOM 1415 C C . SER A 1 182 ? 15.926 3.250 -62.980 1.00 90.56 182 SER A C 1
ATOM 1417 O O . SER A 1 182 ? 15.062 3.769 -62.280 1.00 90.56 182 SER A O 1
ATOM 1419 N 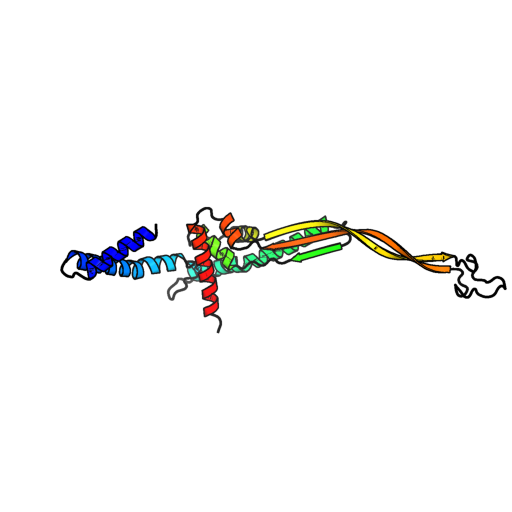N . SER A 1 183 ? 16.671 2.223 -62.559 1.00 88.44 183 SER A N 1
ATOM 1420 C CA . SER A 1 183 ? 16.482 1.537 -61.274 1.00 88.44 183 SER A CA 1
ATOM 1421 C C . SER A 1 183 ? 16.932 2.371 -60.070 1.00 88.44 183 SER A C 1
ATOM 1423 O O . SER A 1 183 ? 16.367 2.230 -58.992 1.00 88.44 183 SER A O 1
ATOM 1425 N N . CYS A 1 184 ? 17.924 3.251 -60.244 1.00 89.06 184 CYS A N 1
ATOM 1426 C CA . CYS A 1 184 ? 18.429 4.151 -59.196 1.00 89.06 184 CYS A CA 1
ATOM 1427 C C . CYS A 1 184 ? 18.300 5.637 -59.563 1.00 89.06 184 CYS A C 1
ATOM 1429 O O . CYS A 1 184 ? 18.877 6.490 -58.902 1.00 89.06 184 CYS A O 1
ATOM 1431 N N . GLN A 1 185 ? 17.612 5.966 -60.659 1.00 91.44 185 GLN A N 1
ATOM 1432 C CA . GLN A 1 185 ? 17.405 7.339 -61.136 1.00 91.44 185 GLN A CA 1
ATOM 1433 C C . GLN A 1 185 ? 18.698 8.172 -61.255 1.00 91.44 185 GLN A C 1
ATOM 1435 O O . GLN A 1 185 ? 18.701 9.373 -60.998 1.00 91.44 185 GLN A O 1
ATOM 1440 N N . GLY A 1 186 ? 19.810 7.543 -61.649 1.00 88.12 186 GLY A N 1
ATOM 1441 C CA . GLY A 1 186 ? 21.098 8.230 -61.809 1.00 88.12 186 GLY A CA 1
ATOM 1442 C C . GLY A 1 186 ? 21.969 8.359 -60.552 1.00 88.12 186 GLY A C 1
ATOM 1443 O O . GLY A 1 186 ? 23.089 8.842 -60.666 1.00 88.12 186 GLY A O 1
ATOM 1444 N N . THR A 1 187 ? 21.517 7.924 -59.369 1.00 90.44 187 THR A N 1
ATOM 1445 C CA . THR A 1 187 ? 22.292 8.081 -58.115 1.00 90.44 187 THR A CA 1
ATOM 1446 C C . THR A 1 187 ? 23.365 7.011 -57.903 1.00 90.44 187 THR A C 1
ATOM 1448 O O . THR A 1 187 ? 24.274 7.212 -57.106 1.00 90.44 187 THR A O 1
ATOM 1451 N N . GLY A 1 188 ? 23.237 5.853 -58.559 1.00 88.31 188 GLY A N 1
ATOM 1452 C CA . GLY A 1 188 ? 24.088 4.677 -58.337 1.00 88.31 188 GLY A CA 1
ATOM 1453 C C . GLY A 1 188 ? 23.746 3.874 -57.076 1.00 88.31 188 GLY A C 1
ATOM 1454 O O . GLY A 1 188 ? 24.225 2.753 -56.923 1.00 88.31 188 GLY A O 1
ATOM 1455 N N . ILE A 1 189 ? 22.867 4.389 -56.214 1.00 92.00 189 ILE A N 1
ATOM 1456 C CA . ILE A 1 189 ? 22.534 3.820 -54.904 1.00 92.00 189 ILE A CA 1
ATOM 1457 C C . ILE A 1 189 ? 21.030 3.554 -54.835 1.00 92.00 189 ILE A C 1
ATOM 1459 O O . ILE A 1 189 ? 20.223 4.397 -55.233 1.00 92.00 189 ILE A O 1
ATOM 1463 N N . ILE A 1 190 ? 20.649 2.389 -54.316 1.00 91.06 190 ILE A N 1
ATOM 1464 C CA . ILE A 1 190 ? 19.264 2.062 -53.971 1.00 91.06 190 ILE A CA 1
ATOM 1465 C C . ILE A 1 190 ? 19.151 1.821 -52.468 1.00 91.06 190 ILE A C 1
ATOM 1467 O O . ILE A 1 190 ? 20.093 1.375 -51.821 1.00 91.06 190 ILE A O 1
ATOM 1471 N N . GLN A 1 191 ? 17.981 2.124 -51.917 1.00 90.06 191 GLN A N 1
ATOM 1472 C CA . GLN A 1 191 ? 17.675 1.872 -50.516 1.00 90.06 191 GLN A CA 1
ATOM 1473 C C . GLN A 1 191 ? 17.051 0.490 -50.370 1.00 90.06 191 GLN A C 1
ATOM 1475 O O . GLN A 1 191 ? 15.929 0.259 -50.825 1.00 90.06 191 GLN A O 1
ATOM 1480 N N . GLU A 1 192 ? 17.770 -0.418 -49.723 1.00 89.50 192 GLU A N 1
ATOM 1481 C CA . GLU A 1 192 ? 17.269 -1.741 -49.374 1.00 89.50 192 GLU A CA 1
ATOM 1482 C C . GLU A 1 192 ? 16.850 -1.770 -47.902 1.00 89.50 192 GLU A C 1
ATOM 1484 O O . GLU A 1 192 ? 17.496 -1.174 -47.038 1.00 89.50 192 GLU A O 1
ATOM 1489 N N . LYS A 1 193 ? 15.724 -2.431 -47.617 1.00 88.62 193 LYS A N 1
ATOM 1490 C CA . LYS A 1 193 ? 15.234 -2.631 -46.252 1.00 88.62 193 LYS A CA 1
ATOM 1491 C C . LYS A 1 193 ? 15.715 -3.983 -45.755 1.00 88.62 193 LYS A C 1
ATOM 1493 O O . LYS A 1 193 ? 15.361 -5.004 -46.336 1.00 88.62 193 LYS A O 1
ATOM 1498 N N . GLU A 1 194 ? 16.449 -3.980 -44.656 1.00 89.25 194 GLU A N 1
ATOM 1499 C CA . GLU A 1 194 ? 16.903 -5.184 -43.969 1.00 89.25 194 GLU A CA 1
ATOM 1500 C C . GLU A 1 194 ? 16.261 -5.250 -42.581 1.00 89.25 194 GLU A C 1
ATOM 1502 O O . GLU A 1 194 ? 16.016 -4.219 -41.949 1.00 89.25 194 GLU A O 1
ATOM 1507 N N . ILE A 1 195 ? 15.947 -6.463 -42.127 1.00 86.69 195 ILE A N 1
ATOM 1508 C CA . ILE A 1 195 ? 15.437 -6.708 -40.777 1.00 86.69 195 ILE A CA 1
ATOM 1509 C C . ILE A 1 195 ? 16.631 -7.075 -39.900 1.00 86.69 195 ILE A C 1
ATOM 1511 O O . ILE A 1 195 ? 17.275 -8.098 -40.122 1.00 86.69 195 ILE A O 1
ATOM 1515 N N . GLU A 1 196 ? 16.913 -6.242 -38.906 1.00 88.75 196 GLU A N 1
ATOM 1516 C CA . GLU A 1 196 ? 17.908 -6.504 -37.872 1.00 88.75 196 GLU A CA 1
ATOM 1517 C C . GLU A 1 196 ? 17.194 -6.913 -36.581 1.00 88.75 196 GLU A C 1
ATOM 1519 O O . GLU A 1 196 ? 16.268 -6.234 -36.135 1.00 88.75 196 GLU A O 1
ATOM 1524 N N . ILE A 1 197 ? 17.616 -8.025 -35.979 1.00 86.19 197 ILE A N 1
ATOM 1525 C CA . ILE A 1 197 ? 17.124 -8.450 -34.666 1.00 86.19 197 ILE A CA 1
ATOM 1526 C C . ILE A 1 197 ? 18.001 -7.784 -33.610 1.00 86.19 197 ILE A C 1
ATOM 1528 O O . ILE A 1 197 ? 19.197 -8.064 -33.526 1.00 86.19 197 ILE A O 1
ATOM 1532 N N . VAL A 1 198 ? 17.407 -6.907 -32.804 1.00 88.06 198 VAL A N 1
ATOM 1533 C CA . VAL A 1 198 ? 18.102 -6.203 -31.722 1.00 88.06 198 VAL A CA 1
ATOM 1534 C C . VAL A 1 198 ? 17.572 -6.703 -30.383 1.00 88.06 198 VAL A C 1
ATOM 1536 O O . VAL A 1 198 ? 16.365 -6.731 -30.155 1.00 88.06 198 VAL A O 1
ATOM 1539 N N . THR A 1 199 ? 18.472 -7.087 -29.478 1.00 87.94 199 THR A N 1
ATOM 1540 C CA . THR A 1 199 ? 18.111 -7.418 -28.096 1.00 87.94 199 THR A CA 1
ATOM 1541 C C . THR A 1 199 ? 17.951 -6.135 -27.285 1.00 87.94 199 THR A C 1
ATOM 1543 O O . THR A 1 199 ? 18.913 -5.391 -27.097 1.00 87.94 199 THR A O 1
ATOM 1546 N N . THR A 1 200 ? 16.748 -5.888 -26.780 1.00 90.31 200 THR A N 1
ATOM 1547 C CA . THR A 1 200 ? 16.403 -4.750 -25.926 1.00 90.31 200 THR A CA 1
ATOM 1548 C C . THR A 1 200 ? 16.116 -5.209 -24.497 1.00 90.31 200 THR A C 1
ATOM 1550 O O . THR A 1 200 ? 15.571 -6.287 -24.246 1.00 90.31 200 THR A O 1
ATOM 1553 N N . HIS A 1 201 ? 16.459 -4.374 -23.519 1.00 92.38 201 HIS A N 1
ATOM 1554 C CA . HIS A 1 201 ? 16.209 -4.609 -22.100 1.00 92.38 201 HIS A CA 1
ATOM 1555 C C . HIS A 1 201 ? 15.012 -3.779 -21.636 1.00 92.38 201 HIS A C 1
ATOM 1557 O O . HIS A 1 201 ? 14.992 -2.552 -21.730 1.00 92.38 201 HIS A O 1
ATOM 1563 N N . HIS A 1 202 ? 13.994 -4.451 -21.103 1.00 93.56 202 HIS A N 1
ATOM 1564 C CA . HIS A 1 202 ? 12.751 -3.833 -20.655 1.00 93.56 202 HIS A CA 1
ATOM 1565 C C . HIS A 1 202 ? 12.607 -3.995 -19.142 1.00 93.56 202 HIS A C 1
ATOM 1567 O O . HIS A 1 202 ? 12.441 -5.108 -18.633 1.00 93.56 202 HIS A O 1
ATOM 1573 N N . ALA A 1 203 ? 12.626 -2.881 -18.413 1.00 94.50 203 ALA A N 1
ATOM 1574 C CA . ALA A 1 203 ? 12.287 -2.846 -16.997 1.00 94.50 203 ALA A CA 1
ATOM 1575 C C . ALA A 1 203 ? 10.769 -2.752 -16.801 1.00 94.50 203 ALA A C 1
ATOM 1577 O O . ALA A 1 203 ? 10.099 -1.877 -17.352 1.00 94.50 203 ALA A O 1
ATOM 1578 N N . PHE A 1 204 ? 10.238 -3.630 -15.955 1.00 95.38 204 PHE A N 1
ATOM 1579 C CA . PHE A 1 204 ? 8.854 -3.632 -15.500 1.00 95.38 204 PHE A CA 1
ATOM 1580 C C . PHE A 1 204 ? 8.830 -3.363 -14.004 1.00 95.38 204 PHE A C 1
ATOM 1582 O O . PHE A 1 204 ? 9.315 -4.178 -13.217 1.00 95.38 204 PHE A O 1
ATOM 1589 N N . VAL A 1 205 ? 8.236 -2.239 -13.625 1.00 95.38 205 VAL A N 1
ATOM 1590 C CA . VAL A 1 205 ? 7.998 -1.857 -12.237 1.00 95.38 205 VAL A CA 1
ATOM 1591 C C . VAL A 1 205 ? 6.506 -1.972 -11.965 1.00 95.38 205 VAL A C 1
ATOM 1593 O O . VAL A 1 205 ? 5.699 -1.338 -12.641 1.00 95.38 205 VAL A O 1
ATOM 1596 N N . SER A 1 206 ? 6.130 -2.790 -10.987 1.00 96.69 206 SER A N 1
ATOM 1597 C CA . SER A 1 206 ? 4.737 -2.974 -10.585 1.00 96.69 206 SER A CA 1
ATOM 1598 C C . SER A 1 206 ? 4.557 -2.665 -9.107 1.00 96.69 206 SER A C 1
ATOM 1600 O O . SER A 1 206 ? 5.283 -3.207 -8.267 1.00 96.69 206 SER A O 1
ATOM 1602 N N . ILE A 1 207 ? 3.560 -1.839 -8.814 1.00 97.88 207 ILE A N 1
ATOM 1603 C CA . ILE A 1 207 ? 3.132 -1.484 -7.469 1.00 97.88 207 ILE A CA 1
ATOM 1604 C C . ILE A 1 207 ? 1.681 -1.924 -7.304 1.00 97.88 207 ILE A C 1
ATOM 1606 O O . ILE A 1 207 ? 0.842 -1.659 -8.167 1.00 97.88 207 ILE A O 1
ATOM 1610 N N . SER A 1 208 ? 1.397 -2.619 -6.211 1.00 97.06 208 SER A N 1
ATOM 1611 C CA . SER A 1 208 ? 0.060 -3.107 -5.884 1.00 97.06 208 SER A CA 1
ATOM 1612 C C . SER A 1 208 ? -0.177 -3.074 -4.379 1.00 97.06 208 SER A C 1
ATOM 1614 O O . SER A 1 208 ? 0.774 -3.023 -3.597 1.00 97.06 208 SER A O 1
ATOM 1616 N N . SER A 1 209 ? -1.442 -3.149 -3.980 1.00 96.56 209 SER A N 1
ATOM 1617 C CA . SER A 1 209 ? -1.833 -3.272 -2.575 1.00 96.56 209 SER A CA 1
ATOM 1618 C C . SER A 1 209 ? -2.089 -4.725 -2.185 1.00 96.56 209 SER A C 1
ATOM 1620 O O . SER A 1 209 ? -2.718 -5.466 -2.943 1.00 96.56 209 SER A O 1
ATOM 1622 N N . LYS A 1 210 ? -1.659 -5.125 -0.984 1.00 97.06 210 LYS A N 1
ATOM 1623 C CA . LYS A 1 210 ? -2.233 -6.287 -0.290 1.00 97.06 210 LYS A CA 1
ATOM 1624 C C . LYS A 1 210 ? -3.692 -6.002 0.054 1.00 97.06 210 LYS A C 1
ATOM 1626 O O . LYS A 1 210 ? -4.068 -4.847 0.270 1.00 97.06 210 LYS A O 1
ATOM 1631 N N . SER A 1 211 ? -4.515 -7.045 0.122 1.00 96.94 211 SER A N 1
ATOM 1632 C CA . SER A 1 211 ? -5.890 -6.872 0.584 1.00 96.94 211 SER A CA 1
ATOM 1633 C C . SER A 1 211 ? -5.923 -6.621 2.094 1.00 96.94 211 SER A C 1
ATOM 1635 O O . SER A 1 211 ? -5.023 -7.037 2.826 1.00 96.94 211 SER A O 1
ATOM 1637 N N . PHE A 1 212 ? -6.991 -5.986 2.585 1.00 96.75 212 PHE A N 1
ATOM 1638 C CA . PHE A 1 212 ? -7.214 -5.839 4.028 1.00 96.75 212 PHE A CA 1
ATOM 1639 C C . PHE A 1 212 ? -7.179 -7.191 4.751 1.00 96.75 212 PHE A C 1
ATOM 1641 O O . PHE A 1 212 ? -6.562 -7.311 5.803 1.00 96.75 212 PHE A O 1
ATOM 1648 N N . SER A 1 213 ? -7.781 -8.229 4.158 1.00 96.44 213 SER A N 1
ATOM 1649 C CA . SER A 1 213 ? -7.790 -9.572 4.744 1.00 96.44 213 SER A CA 1
ATOM 1650 C C . SER A 1 213 ? -6.384 -10.153 4.896 1.00 96.44 213 SER A C 1
ATOM 1652 O O . SER A 1 213 ? -6.115 -10.781 5.917 1.00 96.44 213 SER A O 1
ATOM 1654 N N . ASP A 1 214 ? -5.499 -9.941 3.918 1.00 96.88 214 ASP A N 1
ATOM 1655 C CA . ASP A 1 214 ? -4.117 -10.431 3.990 1.00 96.88 214 ASP A CA 1
ATOM 1656 C C . ASP A 1 214 ? -3.365 -9.734 5.127 1.00 96.88 214 ASP A C 1
ATOM 1658 O O . ASP A 1 214 ? -2.704 -10.384 5.931 1.00 96.88 214 ASP A O 1
ATOM 1662 N N . ILE A 1 215 ? -3.525 -8.411 5.256 1.00 97.25 215 ILE A N 1
ATOM 1663 C CA . ILE A 1 215 ? -2.887 -7.653 6.337 1.00 97.25 215 ILE A CA 1
ATOM 1664 C C . ILE A 1 215 ? -3.423 -8.066 7.702 1.00 97.25 215 ILE A C 1
ATOM 1666 O O . ILE A 1 215 ? -2.637 -8.266 8.620 1.00 97.25 215 ILE A O 1
ATOM 1670 N N . VAL A 1 216 ? -4.736 -8.236 7.849 1.00 96.19 216 VAL A N 1
ATOM 1671 C CA . VAL A 1 216 ? -5.336 -8.685 9.112 1.00 96.19 216 VAL A CA 1
ATOM 1672 C C . VAL A 1 216 ? -4.786 -10.052 9.531 1.00 96.19 216 VAL A C 1
ATOM 1674 O O . VAL A 1 216 ? -4.493 -10.251 10.707 1.00 96.19 216 VAL A O 1
ATOM 1677 N N . GLN A 1 217 ? -4.577 -10.972 8.584 1.00 95.69 217 GLN A N 1
ATOM 1678 C CA . GLN A 1 217 ? -3.949 -12.270 8.864 1.00 95.69 217 GLN A CA 1
ATOM 1679 C C . GLN A 1 217 ? -2.462 -12.160 9.229 1.00 95.69 217 GLN A C 1
ATOM 1681 O O . GLN A 1 217 ? -1.973 -12.972 10.009 1.00 95.69 217 GLN A O 1
ATOM 1686 N N . GLU A 1 218 ? -1.740 -11.188 8.670 1.00 95.50 218 GLU A N 1
ATOM 1687 C CA . GLU A 1 218 ? -0.326 -10.945 8.984 1.00 95.50 218 GLU A CA 1
ATOM 1688 C C . GLU A 1 218 ? -0.123 -10.218 10.321 1.00 95.50 218 GLU A C 1
ATOM 1690 O O . GLU A 1 218 ? 0.903 -10.404 10.974 1.00 95.50 218 GLU A O 1
ATOM 1695 N N . VAL A 1 219 ? -1.057 -9.345 10.704 1.00 95.44 219 VAL A N 1
ATOM 1696 C CA . VAL A 1 219 ? -0.945 -8.494 11.897 1.00 95.44 219 VAL A CA 1
ATOM 1697 C C . VAL A 1 219 ? -1.433 -9.210 13.151 1.00 95.44 219 VAL A C 1
ATOM 1699 O O . VAL A 1 219 ? -0.786 -9.088 14.190 1.00 95.44 219 VAL A O 1
ATOM 1702 N N . PHE A 1 220 ? -2.538 -9.952 13.063 1.00 95.81 220 PHE A N 1
ATOM 1703 C CA . PHE A 1 220 ? -3.173 -10.583 14.216 1.00 95.81 220 PHE A CA 1
ATOM 1704 C C . PHE A 1 220 ? -3.040 -12.101 14.158 1.00 95.81 220 PHE A C 1
ATOM 1706 O O . PHE A 1 220 ? -3.343 -12.728 13.143 1.00 95.81 220 PHE A O 1
ATOM 1713 N N . SER A 1 221 ? -2.634 -12.706 15.272 1.00 94.38 221 SER A N 1
ATOM 1714 C CA . SER A 1 221 ? -2.582 -14.167 15.403 1.00 94.38 221 SER A CA 1
ATOM 1715 C C . SER A 1 221 ? -3.954 -14.741 15.762 1.00 94.38 221 SER A C 1
ATOM 1717 O O . SER A 1 221 ? -4.388 -15.724 15.153 1.00 94.38 221 SER A O 1
ATOM 1719 N N . GLU A 1 222 ? -4.648 -14.093 16.701 1.00 95.12 222 GLU A N 1
ATOM 1720 C CA . GLU A 1 222 ? -5.925 -14.536 17.268 1.00 95.12 222 GLU A CA 1
ATOM 1721 C C . GLU A 1 222 ? -7.104 -14.254 16.324 1.00 95.12 222 GLU A C 1
ATOM 1723 O O . GLU A 1 222 ? -7.157 -13.220 15.661 1.00 95.12 222 GLU A O 1
ATOM 1728 N N . GLU A 1 223 ? -8.074 -15.171 16.247 1.00 93.00 223 GLU A N 1
ATOM 1729 C CA . GLU A 1 223 ? -9.258 -14.995 15.385 1.00 93.00 223 GLU A CA 1
ATOM 1730 C C . GLU A 1 223 ? -10.214 -13.908 15.891 1.00 93.00 223 GLU A C 1
ATOM 1732 O O . GLU A 1 223 ? -10.875 -13.252 15.085 1.00 93.00 223 GLU A O 1
ATOM 1737 N N . GLU A 1 224 ? -10.270 -13.688 17.205 1.00 90.12 224 GLU A N 1
ATOM 1738 C CA . GLU A 1 224 ? -11.117 -12.657 17.816 1.00 90.12 224 GLU A CA 1
ATOM 1739 C C . GLU A 1 224 ? -10.709 -11.256 17.338 1.00 90.12 224 GLU A C 1
ATOM 1741 O O . GLU A 1 224 ? -11.551 -10.504 16.848 1.00 90.12 224 GLU A O 1
ATOM 1746 N N . ASP A 1 225 ? -9.408 -10.963 17.347 1.00 92.38 225 ASP A N 1
ATOM 1747 C CA . ASP A 1 225 ? -8.836 -9.702 16.865 1.00 92.38 225 ASP A CA 1
ATOM 1748 C C . ASP A 1 225 ? -9.093 -9.487 15.366 1.00 92.38 225 ASP A C 1
ATOM 1750 O O . ASP A 1 225 ? -9.452 -8.39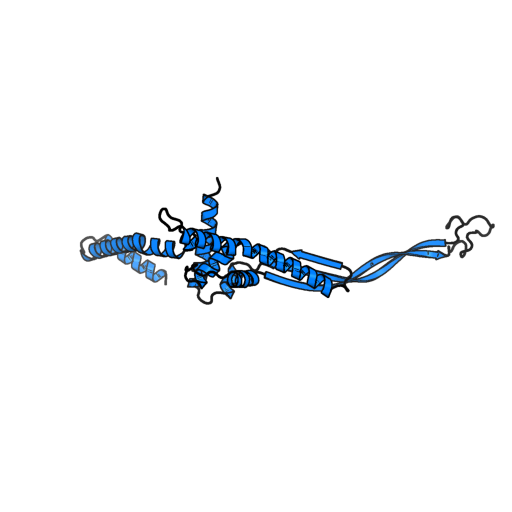1 14.925 1.00 92.38 225 ASP A O 1
ATOM 1754 N N . LYS A 1 226 ? -8.974 -10.554 14.562 1.00 93.75 226 LYS A N 1
ATOM 1755 C CA . LYS A 1 226 ? -9.250 -10.501 13.116 1.00 93.75 226 LYS A CA 1
ATOM 1756 C C . LYS A 1 226 ? -10.712 -10.177 12.828 1.00 93.75 226 LYS A C 1
ATOM 1758 O O . LYS A 1 226 ? -11.001 -9.443 11.880 1.00 93.75 226 LYS A O 1
ATOM 1763 N N . LEU A 1 227 ? -11.635 -10.761 13.594 1.00 91.50 227 LEU A N 1
ATOM 1764 C CA . LEU A 1 227 ? -13.068 -10.491 13.477 1.00 91.50 227 LEU A CA 1
ATOM 1765 C C . LEU A 1 227 ? -13.393 -9.073 13.939 1.00 91.50 227 LEU A C 1
ATOM 1767 O O . LEU A 1 227 ? -14.135 -8.374 13.253 1.00 91.50 227 LEU A O 1
ATOM 1771 N N . LEU A 1 228 ? -12.790 -8.627 15.040 1.00 90.75 228 LEU A N 1
ATOM 1772 C CA . LEU A 1 228 ? -12.976 -7.279 15.558 1.00 90.75 228 LEU A CA 1
ATOM 1773 C C . LEU A 1 228 ? -12.534 -6.221 14.536 1.00 90.75 228 LEU A C 1
ATOM 1775 O O . LEU A 1 228 ? -13.324 -5.338 14.209 1.00 90.75 228 LEU A O 1
ATOM 1779 N N . ALA A 1 229 ? -11.347 -6.361 13.936 1.00 93.06 229 ALA A N 1
ATOM 1780 C CA . ALA A 1 229 ? -10.860 -5.443 12.900 1.00 93.06 229 ALA A CA 1
ATOM 1781 C C . ALA A 1 229 ? -11.802 -5.373 11.682 1.00 93.06 229 ALA A C 1
ATOM 1783 O O . ALA A 1 229 ? -12.032 -4.304 11.117 1.00 93.06 229 ALA A O 1
ATOM 1784 N N . LYS A 1 230 ? -12.378 -6.510 11.267 1.00 93.12 230 LYS A N 1
ATOM 1785 C CA . LYS A 1 230 ? -13.346 -6.558 10.159 1.00 93.12 230 LYS A CA 1
ATOM 1786 C C . LYS A 1 230 ? -14.661 -5.871 10.512 1.00 93.12 230 LYS A C 1
ATOM 1788 O O . LYS A 1 230 ? -15.164 -5.109 9.692 1.00 93.12 230 LYS A O 1
ATOM 1793 N N . ASN A 1 231 ? -15.180 -6.114 11.713 1.00 89.31 231 ASN A N 1
ATOM 1794 C CA . ASN A 1 231 ? -16.413 -5.486 12.180 1.00 89.31 231 ASN A CA 1
ATOM 1795 C C . ASN A 1 231 ? -16.244 -3.967 12.279 1.00 89.31 231 ASN A C 1
ATOM 1797 O O . ASN A 1 231 ? -17.089 -3.228 11.787 1.00 89.31 231 ASN A O 1
ATOM 1801 N N . ILE A 1 232 ? -15.124 -3.499 12.837 1.00 90.06 232 ILE A N 1
ATOM 1802 C CA . ILE A 1 232 ? -14.806 -2.067 12.912 1.00 90.06 232 ILE A CA 1
ATOM 1803 C C . ILE A 1 232 ? -14.758 -1.459 11.510 1.00 90.06 232 ILE A C 1
ATOM 1805 O O . ILE A 1 232 ? -15.359 -0.417 11.268 1.00 90.06 232 ILE A O 1
ATOM 1809 N N . LEU A 1 233 ? -14.098 -2.121 10.556 1.00 92.81 233 LEU A N 1
ATOM 1810 C CA . LEU A 1 233 ? -14.049 -1.634 9.180 1.00 92.81 233 LEU A CA 1
ATOM 1811 C C . LEU A 1 233 ? -15.443 -1.518 8.543 1.00 92.81 233 LEU A C 1
ATOM 1813 O O . LEU A 1 233 ? -15.701 -0.573 7.798 1.00 92.81 233 LEU A O 1
ATOM 1817 N N . GLU A 1 234 ? -16.328 -2.478 8.794 1.00 89.81 234 GLU A N 1
ATOM 1818 C CA . GLU A 1 234 ? -17.700 -2.444 8.284 1.00 89.81 234 GLU A CA 1
ATOM 1819 C C . GLU A 1 234 ? -18.485 -1.265 8.871 1.00 89.81 234 GLU A C 1
ATOM 1821 O O . GLU A 1 234 ? -19.119 -0.520 8.126 1.00 89.81 234 GLU A O 1
ATOM 1826 N N . VAL A 1 235 ? -18.354 -1.027 10.179 1.00 86.69 235 VAL A N 1
ATOM 1827 C CA . VAL A 1 235 ? -18.939 0.138 10.859 1.00 86.69 235 VAL A CA 1
ATOM 1828 C C . VAL A 1 235 ? -18.436 1.447 10.239 1.00 86.69 235 VAL A C 1
ATOM 1830 O O . VAL A 1 235 ? -19.246 2.282 9.842 1.00 86.69 235 VAL A O 1
ATOM 1833 N N . LEU A 1 236 ? -17.117 1.591 10.068 1.00 86.44 236 LEU A N 1
ATOM 1834 C CA . LEU A 1 236 ? -16.492 2.777 9.466 1.00 86.44 236 LEU A CA 1
ATOM 1835 C C . LEU A 1 236 ? -16.963 3.051 8.033 1.00 86.44 236 LEU A C 1
ATOM 1837 O O . LEU A 1 236 ? -17.044 4.200 7.605 1.00 86.44 236 LEU A O 1
ATOM 1841 N N . LYS A 1 237 ? -17.241 2.001 7.257 1.00 87.94 237 LYS A N 1
ATOM 1842 C CA . LYS A 1 237 ? -17.751 2.144 5.887 1.00 87.94 237 LYS A CA 1
ATOM 1843 C C . LYS A 1 237 ? -19.218 2.553 5.853 1.00 87.94 237 LYS A C 1
ATOM 1845 O O . LYS A 1 237 ? -19.604 3.327 4.983 1.00 87.94 237 LYS A O 1
ATOM 1850 N N . ASN A 1 238 ? -20.018 2.049 6.788 1.00 81.69 238 ASN A N 1
ATOM 1851 C CA . ASN A 1 238 ? -21.450 2.322 6.826 1.00 81.69 238 ASN A CA 1
ATOM 1852 C C . ASN A 1 238 ? -21.759 3.748 7.309 1.00 81.69 238 ASN A C 1
ATOM 1854 O O . ASN A 1 238 ? -22.676 4.364 6.774 1.00 81.69 238 ASN A O 1
ATOM 1858 N N . GLN A 1 239 ? -20.970 4.308 8.234 1.00 73.44 239 GLN A N 1
ATOM 1859 C CA . GLN A 1 239 ? -21.170 5.684 8.719 1.00 73.44 239 GLN A CA 1
ATOM 1860 C C . GLN A 1 239 ? -21.065 6.742 7.605 1.00 73.44 239 GLN A C 1
ATOM 1862 O O . GLN A 1 239 ? -21.869 7.664 7.559 1.00 73.44 239 GLN A O 1
ATOM 1867 N N . GLU A 1 240 ? -20.155 6.575 6.644 1.00 63.62 240 GLU A N 1
ATOM 1868 C CA . GLU A 1 240 ? -20.019 7.514 5.517 1.00 63.62 240 GLU A CA 1
ATOM 1869 C C . GLU A 1 240 ? -21.212 7.441 4.545 1.00 63.62 240 GLU A C 1
ATOM 1871 O O . GLU A 1 240 ? -21.589 8.437 3.929 1.00 63.62 240 GLU A O 1
ATOM 1876 N N . SER A 1 241 ? -21.848 6.269 4.421 1.00 61.41 241 SER A N 1
ATOM 1877 C CA . SER A 1 241 ? -23.015 6.102 3.546 1.00 61.41 241 SER A CA 1
ATOM 1878 C C . SER A 1 241 ? -24.276 6.801 4.063 1.00 61.41 241 SER A C 1
ATOM 1880 O O . SER A 1 241 ? -25.181 7.066 3.276 1.00 61.41 241 SER A O 1
ATOM 1882 N N . GLU A 1 242 ? -24.328 7.126 5.358 1.00 56.91 242 GLU A N 1
ATOM 1883 C CA . GLU A 1 242 ? -25.446 7.842 5.983 1.00 56.91 242 GLU A CA 1
ATOM 1884 C C . GLU A 1 242 ? -25.263 9.374 5.962 1.00 56.91 242 GLU A C 1
ATOM 1886 O O . GLU A 1 242 ? -26.249 10.103 6.053 1.00 56.91 242 GLU A O 1
ATOM 1891 N N . GLU A 1 243 ? -24.035 9.875 5.775 1.00 51.62 243 GLU A N 1
ATOM 1892 C CA . GLU A 1 243 ? -23.718 11.315 5.722 1.00 51.62 243 GLU A CA 1
A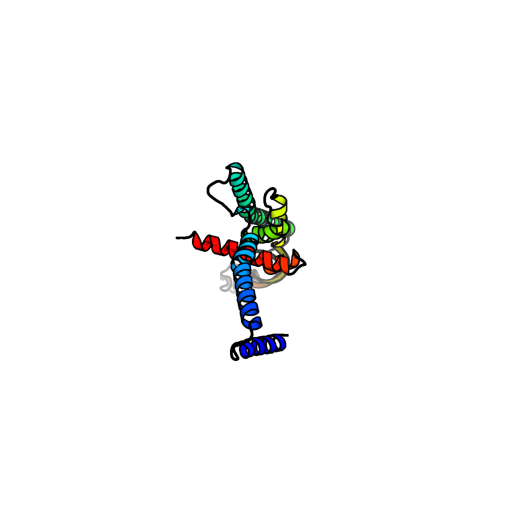TOM 1893 C C . GLU A 1 243 ? -23.694 11.909 4.296 1.00 51.62 243 GLU A C 1
ATOM 1895 O O . GLU A 1 243 ? -23.490 13.114 4.132 1.00 51.62 243 GLU A O 1
ATOM 1900 N N . SER A 1 244 ? -23.936 11.103 3.254 1.00 35.66 244 SER A N 1
ATOM 1901 C CA . SER A 1 244 ? -24.015 11.565 1.858 1.00 35.66 244 SER A CA 1
ATOM 1902 C C . SER A 1 244 ? -25.483 11.776 1.419 1.00 35.66 244 SER A C 1
ATOM 1904 O O . SER A 1 244 ? -26.189 10.782 1.237 1.00 35.66 244 SER A O 1
ATOM 1906 N N . PRO A 1 245 ? -25.978 13.027 1.281 1.00 41.72 245 PRO A N 1
ATOM 1907 C CA . PRO A 1 245 ? -27.332 13.326 0.794 1.00 41.72 245 PRO A CA 1
ATOM 1908 C C . PRO A 1 245 ? -27.532 13.090 -0.712 1.00 41.72 245 PRO A C 1
ATOM 1910 O O . PRO A 1 245 ? -26.576 13.295 -1.497 1.00 41.72 245 PRO A O 1
#